Protein AF-A0A960SRP4-F1 (afdb_monomer)

Radius of gyration: 16.28 Å; Cα contacts (8 Å, |Δi|>4): 461; chains: 1; bounding box: 46×37×45 Å

Foldseek 3Di:
DPDDQDWDDDPQWTAGLVQQKIKGWKAQLDLKDFAFAQEFEPPAPSPRYGIYHPDQLVSVVVSNVVSVWDAQLLPDDDPPLPDFDDTFFKWKWKWWDDPPDIDIDTSQQFKAWPVPPGTHDRGTWGQNAAHADPVGQLCRVRGAAEGLADDNSYRIYHRDRPSPPRRTMMTDNVPDDDRPITMMMMMHGDPPPDPDD

Secondary structure (DSSP, 8-state):
-PPPP-EEEETTEEEETTTTEEEEEEEE--SSSB-SEEEEETTS-GGGEEEEE-S-HHHHHHHHHHTT----TTTT--S-TTSPPPSEEEEEEEEEEETTEEEEEEGGGGEEETTS--BPP---EEE--PPEETTEEHHHHH-EEEESS--SS-SEE--STTTT-TTSEEE-TTTPPPTTS-EEEEEEE---PPPP-

Structure (mmCIF, N/CA/C/O backbone):
data_AF-A0A960SRP4-F1
#
_entry.id   AF-A0A960SRP4-F1
#
loop_
_atom_site.group_PDB
_atom_site.id
_atom_site.type_symbol
_atom_site.label_atom_id
_atom_site.label_alt_id
_atom_site.label_comp_id
_atom_site.label_asym_id
_atom_site.label_entity_id
_atom_site.label_seq_id
_atom_site.pdbx_PDB_ins_code
_atom_site.Cartn_x
_atom_site.Cartn_y
_atom_site.Cartn_z
_atom_site.occupancy
_atom_site.B_iso_or_equiv
_atom_site.auth_seq_id
_atom_site.auth_comp_id
_atom_site.auth_asym_id
_atom_site.auth_atom_id
_atom_site.pdbx_PDB_model_num
ATOM 1 N N . ALA A 1 1 ? -29.540 -15.116 -19.377 1.00 37.09 1 ALA A N 1
ATOM 2 C CA . ALA A 1 1 ? -29.501 -15.098 -17.902 1.00 37.09 1 ALA A CA 1
ATOM 3 C C . ALA A 1 1 ? -28.609 -13.935 -17.492 1.00 37.09 1 ALA A C 1
ATOM 5 O O . ALA A 1 1 ? -27.629 -13.728 -18.202 1.00 37.09 1 ALA A O 1
ATOM 6 N N . PRO A 1 2 ? -28.943 -13.140 -16.463 1.00 40.88 2 PRO A N 1
ATOM 7 C CA . PRO A 1 2 ? -28.016 -12.119 -15.989 1.00 40.88 2 PRO A CA 1
ATOM 8 C C . PRO A 1 2 ? -26.741 -12.832 -15.525 1.00 40.88 2 PRO A C 1
ATOM 10 O O . PRO A 1 2 ? -26.828 -13.819 -14.795 1.00 40.88 2 PRO A O 1
ATOM 13 N N . GLY A 1 3 ? -25.600 -12.410 -16.071 1.00 46.97 3 GLY A N 1
ATOM 14 C CA . GLY A 1 3 ? -24.310 -13.073 -15.905 1.00 46.97 3 GLY A CA 1
ATOM 15 C C . GLY A 1 3 ? -23.897 -13.114 -14.440 1.00 46.97 3 GLY A C 1
ATOM 16 O O . GLY A 1 3 ? -23.989 -12.108 -13.741 1.00 46.97 3 GLY A O 1
ATOM 17 N N . GLN A 1 4 ? -23.465 -14.288 -13.981 1.00 48.72 4 GLN A N 1
ATOM 18 C CA . GLN A 1 4 ? -22.687 -14.415 -12.753 1.00 48.72 4 GLN A CA 1
ATOM 19 C C . GLN A 1 4 ? -21.552 -13.388 -12.800 1.00 48.72 4 GLN A C 1
ATOM 21 O O . GLN A 1 4 ? -20.837 -13.330 -13.798 1.00 48.72 4 GLN A O 1
ATOM 26 N N . ALA A 1 5 ? -21.412 -12.576 -11.749 1.00 56.38 5 ALA A N 1
ATOM 27 C CA . ALA A 1 5 ? -20.213 -11.773 -11.559 1.00 56.38 5 ALA A CA 1
ATOM 28 C C . ALA A 1 5 ? -19.012 -12.727 -11.611 1.00 56.38 5 ALA A C 1
ATOM 30 O O . ALA A 1 5 ? -18.937 -13.679 -10.832 1.00 56.38 5 ALA A O 1
ATOM 31 N N . GLU A 1 6 ? -18.145 -12.542 -12.601 1.00 68.12 6 GLU A N 1
ATOM 32 C CA . GLU A 1 6 ? -17.006 -13.420 -12.832 1.00 68.12 6 GLU A CA 1
ATOM 33 C C . GLU A 1 6 ? -15.921 -13.051 -11.818 1.00 68.12 6 GLU A C 1
ATOM 35 O O . GLU A 1 6 ? -15.117 -12.145 -12.026 1.00 68.12 6 GLU A O 1
ATOM 40 N N . THR A 1 7 ? -15.975 -13.694 -10.652 1.00 82.38 7 THR A N 1
ATOM 41 C CA . THR A 1 7 ? -14.952 -13.558 -9.618 1.00 82.38 7 THR A CA 1
ATOM 42 C C . THR A 1 7 ? -13.736 -14.392 -10.005 1.00 82.38 7 THR A C 1
ATOM 44 O O . THR A 1 7 ? -13.845 -15.607 -10.177 1.00 82.38 7 THR A O 1
ATOM 47 N N . VAL A 1 8 ? -12.573 -13.750 -10.111 1.00 93.19 8 VAL A N 1
ATOM 48 C CA . VAL A 1 8 ? -11.283 -14.417 -10.352 1.00 93.19 8 VAL A CA 1
ATOM 49 C C . VAL A 1 8 ? -10.486 -14.434 -9.051 1.00 93.19 8 VAL A C 1
ATOM 51 O O . VAL A 1 8 ? -10.475 -13.447 -8.321 1.00 93.19 8 VAL A O 1
ATOM 54 N N . VAL A 1 9 ? -9.817 -15.549 -8.749 1.00 96.12 9 VAL A N 1
ATOM 55 C CA . VAL A 1 9 ? -9.009 -15.712 -7.530 1.00 96.12 9 VAL A CA 1
ATOM 56 C C . VAL A 1 9 ? -7.542 -15.937 -7.896 1.00 96.12 9 VAL A C 1
ATOM 58 O O . VAL A 1 9 ? -7.239 -16.786 -8.735 1.00 96.12 9 VAL A O 1
ATOM 61 N N . LEU A 1 10 ? -6.639 -15.184 -7.263 1.00 95.81 10 LEU A N 1
ATOM 62 C CA . LEU A 1 10 ? -5.182 -15.257 -7.428 1.00 95.81 10 LEU A CA 1
ATOM 63 C C . LEU A 1 10 ? -4.530 -15.397 -6.043 1.00 95.81 10 LEU A C 1
ATOM 65 O O . LEU A 1 10 ? -4.296 -14.406 -5.352 1.00 95.81 10 LEU A O 1
ATOM 69 N N . GLY A 1 11 ? -4.286 -16.632 -5.598 1.00 95.88 11 GLY A N 1
ATOM 70 C CA . GLY A 1 11 ? -3.952 -16.879 -4.191 1.00 95.88 11 GLY A CA 1
ATOM 71 C C . GLY A 1 11 ? -5.089 -16.396 -3.283 1.00 95.88 11 GLY A C 1
ATOM 72 O O . GLY A 1 11 ? -6.234 -16.778 -3.502 1.00 95.88 11 GLY A O 1
ATOM 73 N N . ASP A 1 12 ? -4.786 -15.514 -2.328 1.00 97.31 12 ASP A N 1
ATOM 74 C CA . ASP A 1 12 ? -5.783 -14.895 -1.436 1.00 97.31 12 ASP A CA 1
ATOM 75 C C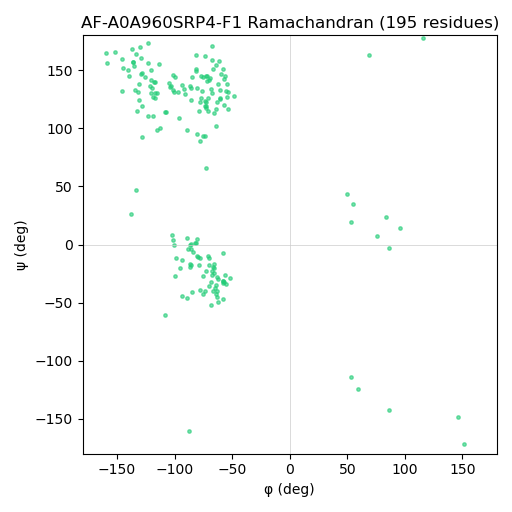 . ASP A 1 12 ? -6.379 -13.585 -1.992 1.00 97.31 12 ASP A C 1
ATOM 77 O O . ASP A 1 12 ? -7.141 -12.896 -1.311 1.00 97.31 12 ASP A O 1
ATOM 81 N N . VAL A 1 13 ? -6.034 -13.211 -3.231 1.00 98.44 13 VAL A N 1
ATOM 82 C CA . VAL A 1 13 ? -6.611 -12.046 -3.909 1.00 98.44 13 VAL A CA 1
ATOM 83 C C . VAL A 1 13 ? -7.908 -12.439 -4.605 1.00 98.44 13 VAL A C 1
ATOM 85 O O . VAL A 1 13 ? -7.918 -13.314 -5.471 1.00 98.44 13 VAL A O 1
ATOM 88 N N . VAL A 1 14 ? -8.993 -11.739 -4.277 1.00 98.19 14 VAL A N 1
ATOM 89 C CA . VAL A 1 14 ? -10.314 -11.912 -4.892 1.00 98.19 14 VAL A CA 1
ATOM 90 C C . VAL A 1 14 ? -10.618 -10.709 -5.779 1.00 98.19 14 VAL A C 1
ATOM 92 O O . VAL A 1 14 ? -10.763 -9.595 -5.277 1.00 98.19 14 VAL A O 1
ATOM 95 N N . VAL A 1 15 ? -10.714 -10.934 -7.088 1.00 97.94 15 VAL A N 1
ATOM 96 C CA . VAL A 1 15 ? -10.947 -9.912 -8.117 1.00 97.94 15 VAL A CA 1
ATOM 97 C C . VAL A 1 15 ? -12.428 -9.843 -8.482 1.00 97.94 15 VAL A C 1
ATOM 99 O O . VAL A 1 15 ? -13.049 -10.862 -8.789 1.00 97.94 15 VAL A O 1
ATOM 102 N N . ASP A 1 16 ? -12.969 -8.629 -8.501 1.00 96.00 16 ASP A N 1
ATOM 103 C CA . ASP A 1 16 ? -14.296 -8.285 -8.999 1.00 96.00 16 ASP A CA 1
ATOM 104 C C . ASP A 1 16 ? -14.155 -7.415 -10.257 1.00 96.00 16 ASP A C 1
ATOM 106 O O . ASP A 1 16 ? -13.894 -6.208 -10.202 1.00 96.00 16 ASP A O 1
ATOM 110 N N . ALA A 1 17 ? -14.321 -8.046 -11.420 1.00 91.50 17 ALA A N 1
ATOM 111 C CA . ALA A 1 17 ? -14.220 -7.361 -12.703 1.00 91.50 17 ALA A CA 1
ATOM 112 C C . ALA A 1 17 ? -15.354 -6.345 -12.931 1.00 91.50 17 ALA A C 1
ATOM 114 O O . ALA A 1 17 ? -15.157 -5.371 -13.659 1.00 91.50 17 ALA A O 1
ATOM 115 N N . ALA A 1 18 ? -16.523 -6.541 -12.310 1.00 91.31 18 ALA A N 1
ATOM 116 C CA . ALA A 1 18 ? -17.661 -5.639 -12.466 1.00 91.31 18 ALA A CA 1
ATOM 117 C C . ALA A 1 18 ? -17.437 -4.320 -11.712 1.00 91.31 18 ALA A C 1
ATOM 119 O O . ALA A 1 18 ? -17.739 -3.253 -12.246 1.00 91.31 18 ALA A O 1
ATOM 120 N N . ASP A 1 19 ? -16.857 -4.386 -10.512 1.00 91.38 19 ASP A N 1
ATOM 121 C CA . ASP A 1 19 ? -16.476 -3.208 -9.714 1.00 91.38 19 ASP A CA 1
ATOM 122 C C . ASP A 1 19 ? -15.080 -2.649 -10.073 1.00 91.38 19 ASP A C 1
ATOM 124 O O . ASP A 1 19 ? -14.653 -1.617 -9.551 1.00 91.38 19 ASP A O 1
ATOM 128 N N . ARG A 1 20 ? -14.355 -3.319 -10.980 1.00 94.94 20 ARG A N 1
ATOM 129 C CA . ARG A 1 20 ? -12.949 -3.035 -11.321 1.00 94.94 20 ARG A CA 1
ATOM 130 C C . ARG A 1 20 ? -12.061 -2.923 -10.082 1.00 94.94 20 ARG A C 1
ATOM 132 O O . ARG A 1 20 ? -11.224 -2.019 -9.970 1.00 94.94 20 ARG A O 1
ATOM 139 N N . SER A 1 21 ? -12.254 -3.846 -9.149 1.00 97.19 21 SER A N 1
ATOM 140 C CA . SER A 1 21 ? -11.531 -3.878 -7.886 1.00 97.19 21 SER A CA 1
ATOM 141 C C . SER A 1 21 ? -11.094 -5.287 -7.517 1.00 97.19 21 SER A C 1
ATOM 143 O O . SER A 1 21 ? -11.490 -6.280 -8.125 1.00 97.19 21 SER A O 1
ATOM 145 N N . PHE A 1 22 ? -10.231 -5.378 -6.520 1.00 98.31 22 PHE A N 1
ATOM 146 C CA . PHE A 1 22 ? -9.896 -6.630 -5.865 1.00 98.31 22 PHE A CA 1
ATOM 147 C C . PHE A 1 22 ? -9.622 -6.377 -4.391 1.00 98.31 22 PHE A C 1
ATOM 149 O O . PHE A 1 22 ? -9.326 -5.248 -3.987 1.00 98.31 22 PHE A O 1
ATOM 156 N N . ARG A 1 23 ? -9.720 -7.433 -3.585 1.00 98.44 23 ARG A N 1
ATOM 157 C CA . ARG A 1 23 ? -9.426 -7.376 -2.154 1.00 98.44 23 ARG A CA 1
ATOM 158 C C . ARG A 1 23 ? -8.578 -8.547 -1.691 1.00 98.44 23 ARG A C 1
ATOM 160 O O . ARG A 1 23 ? -8.633 -9.615 -2.298 1.00 98.44 23 ARG A O 1
ATOM 167 N N . PHE A 1 24 ? -7.824 -8.339 -0.619 1.00 98.75 24 PHE A N 1
ATOM 168 C CA . PHE A 1 24 ? -6.940 -9.351 -0.044 1.00 98.75 24 PHE A CA 1
ATOM 169 C C . PHE A 1 24 ? -6.615 -9.049 1.430 1.00 98.75 24 PHE A C 1
ATOM 171 O O . PHE A 1 24 ? -6.714 -7.886 1.840 1.00 98.75 24 PHE A O 1
ATOM 178 N N . PRO A 1 25 ? -6.252 -10.062 2.237 1.00 98.50 25 PRO A N 1
ATOM 179 C CA . PRO A 1 25 ? -6.022 -9.886 3.668 1.00 98.50 25 PRO A CA 1
ATOM 180 C C . PRO A 1 25 ? -4.752 -9.076 3.962 1.00 98.50 25 PRO A C 1
ATOM 182 O O . PRO A 1 25 ? -3.711 -9.244 3.317 1.00 98.50 25 PRO A O 1
ATOM 185 N N . ILE A 1 26 ? -4.827 -8.221 4.981 1.00 98.44 26 ILE A N 1
ATOM 186 C CA . ILE A 1 26 ? -3.696 -7.464 5.532 1.00 98.44 26 ILE A CA 1
ATOM 187 C C . ILE A 1 26 ? -3.694 -7.543 7.063 1.00 98.44 26 ILE A C 1
ATOM 189 O O . ILE A 1 26 ? -4.691 -7.879 7.699 1.00 98.44 26 ILE A O 1
ATOM 193 N N . THR A 1 27 ? -2.571 -7.202 7.681 1.00 97.44 27 THR A N 1
ATOM 194 C CA . THR A 1 27 ? -2.423 -7.091 9.137 1.00 97.44 27 THR A CA 1
ATOM 195 C C . THR A 1 27 ? -1.803 -5.746 9.489 1.00 97.44 27 THR A C 1
ATOM 197 O O . THR A 1 27 ? -0.971 -5.226 8.744 1.00 97.44 27 THR A O 1
ATOM 200 N N . ILE A 1 28 ? -2.187 -5.180 10.634 1.00 97.69 28 ILE A N 1
ATOM 201 C CA . ILE A 1 28 ? -1.533 -3.989 11.186 1.00 97.69 28 ILE A CA 1
ATOM 202 C C . ILE A 1 28 ? -0.082 -4.350 11.518 1.00 97.69 28 ILE A C 1
ATOM 204 O O . ILE A 1 28 ? 0.173 -5.285 12.276 1.00 97.69 28 ILE A O 1
ATOM 208 N N . ASN A 1 29 ? 0.871 -3.621 10.941 1.00 96.62 29 ASN A N 1
ATOM 209 C CA . ASN A 1 29 ? 2.292 -3.834 11.193 1.00 96.62 29 ASN A CA 1
ATOM 210 C C . ASN A 1 29 ? 2.803 -2.926 12.320 1.00 96.62 29 ASN A C 1
ATOM 212 O O . ASN A 1 29 ? 3.484 -3.395 13.230 1.00 96.62 29 ASN A O 1
ATOM 216 N N . GLN A 1 30 ? 2.416 -1.647 12.309 1.00 95.25 30 GLN A N 1
ATOM 217 C CA . GLN A 1 30 ? 2.764 -0.703 13.368 1.00 95.25 30 GLN A CA 1
ATOM 218 C C . GLN A 1 30 ? 1.581 0.211 13.713 1.00 95.25 30 GLN A C 1
ATOM 220 O O . GLN A 1 30 ? 0.797 0.596 12.847 1.00 95.25 30 GLN A O 1
ATOM 225 N N . ARG A 1 31 ? 1.450 0.580 14.994 1.00 95.19 31 ARG A N 1
ATOM 226 C CA . ARG A 1 31 ? 0.349 1.436 15.485 1.00 95.19 31 ARG A CA 1
ATOM 227 C C . ARG A 1 31 ? 0.729 2.907 15.648 1.00 95.19 31 ARG A C 1
ATOM 229 O O . ARG A 1 31 ? -0.133 3.748 15.882 1.00 95.19 31 ARG A O 1
ATOM 236 N N . SER A 1 32 ? 2.015 3.217 15.566 1.00 95.06 32 SER A N 1
ATOM 237 C CA . SER A 1 32 ? 2.574 4.561 15.677 1.00 95.06 32 SER A CA 1
ATOM 238 C C . SER A 1 32 ? 3.966 4.576 15.046 1.00 95.06 32 SER A C 1
ATOM 240 O O . SER A 1 32 ? 4.550 3.518 14.828 1.00 95.06 32 SER A O 1
ATOM 242 N N . GLY A 1 33 ? 4.498 5.768 14.768 1.00 93.94 33 GLY A N 1
ATOM 243 C CA . GLY A 1 33 ? 5.840 5.920 14.198 1.00 93.94 33 GLY A CA 1
ATOM 244 C C . GLY A 1 33 ? 5.843 6.528 12.794 1.00 93.94 33 GLY A C 1
ATOM 245 O O . GLY A 1 33 ? 4.769 6.876 12.292 1.00 93.94 33 GLY A O 1
ATOM 246 N N . PRO A 1 34 ? 7.042 6.745 12.225 1.00 94.56 34 PRO A N 1
ATOM 247 C CA . PRO A 1 34 ? 7.224 7.181 10.839 1.00 94.56 34 PRO A CA 1
ATOM 248 C C . PRO A 1 34 ? 6.721 6.127 9.843 1.00 94.56 34 PRO A C 1
ATOM 250 O O . PRO A 1 34 ? 6.617 4.946 10.175 1.00 94.56 34 PRO A O 1
ATOM 253 N N . VAL A 1 35 ? 6.350 6.566 8.640 1.00 94.31 35 VAL A N 1
ATOM 254 C CA . VAL A 1 35 ? 5.786 5.714 7.584 1.00 94.31 35 VAL A CA 1
ATOM 255 C C . VAL A 1 35 ? 6.473 6.001 6.255 1.00 94.31 35 VAL A C 1
ATOM 257 O O . VAL A 1 35 ? 6.273 7.061 5.665 1.00 94.31 35 VAL A O 1
ATOM 260 N N . GLU A 1 36 ? 7.183 5.011 5.731 1.00 94.56 36 GLU A N 1
ATOM 261 C CA . GLU A 1 36 ? 7.692 5.023 4.355 1.00 94.56 36 GLU A CA 1
ATOM 262 C C . GLU A 1 36 ? 6.806 4.211 3.410 1.00 94.56 36 GLU A C 1
ATOM 264 O O . GLU A 1 36 ? 6.721 4.516 2.220 1.00 94.56 36 GLU A O 1
ATOM 269 N N . TYR A 1 37 ? 6.095 3.211 3.941 1.00 96.94 37 TYR A N 1
ATOM 270 C CA . TYR A 1 37 ? 5.231 2.320 3.170 1.00 96.94 37 TYR A CA 1
ATOM 271 C C . TYR A 1 37 ? 3.848 2.197 3.807 1.00 96.94 37 TYR A C 1
ATOM 273 O O . TYR A 1 37 ? 3.688 2.036 5.014 1.00 96.94 37 TYR A O 1
ATOM 281 N N . ALA A 1 38 ? 2.807 2.217 2.988 1.00 97.75 38 ALA A N 1
ATOM 282 C CA . ALA A 1 38 ? 1.472 1.882 3.459 1.00 97.75 38 ALA A CA 1
ATOM 283 C C . ALA A 1 38 ? 1.309 0.364 3.585 1.00 97.75 38 ALA A C 1
ATOM 285 O O . ALA A 1 38 ? 0.697 -0.110 4.540 1.00 97.75 38 ALA A O 1
ATOM 286 N N . LEU A 1 39 ? 1.870 -0.390 2.637 1.00 98.56 39 LEU A N 1
ATOM 287 C CA . LEU A 1 39 ? 1.779 -1.844 2.599 1.00 98.56 39 LEU A CA 1
ATOM 288 C C . LEU A 1 39 ? 3.059 -2.462 2.040 1.00 98.56 39 LEU A C 1
ATOM 290 O O . LEU A 1 39 ? 3.515 -2.099 0.951 1.00 98.56 39 LEU A O 1
ATOM 294 N N . VAL A 1 40 ? 3.559 -3.465 2.753 1.00 98.19 40 VAL A N 1
ATOM 295 C CA . VAL A 1 40 ? 4.634 -4.359 2.310 1.00 98.19 40 VAL A CA 1
ATOM 296 C C . VAL A 1 40 ? 4.238 -5.819 2.513 1.00 98.19 40 VAL A C 1
ATOM 298 O O . VAL A 1 40 ? 3.247 -6.126 3.177 1.00 98.19 40 VAL A O 1
ATOM 301 N N . THR A 1 41 ? 5.018 -6.741 1.965 1.00 97.69 41 THR A N 1
ATOM 302 C CA . THR A 1 41 ? 4.918 -8.157 2.336 1.00 97.69 41 THR A CA 1
ATOM 303 C C . THR A 1 41 ? 5.516 -8.421 3.718 1.00 97.69 41 THR A C 1
ATOM 305 O O . THR A 1 41 ? 6.378 -7.671 4.175 1.00 97.69 41 THR A O 1
ATOM 308 N N . ASP A 1 42 ? 5.180 -9.558 4.321 1.00 93.56 42 ASP A N 1
ATOM 309 C CA . ASP A 1 42 ? 5.754 -10.024 5.593 1.00 93.56 42 ASP A CA 1
ATOM 310 C C . ASP A 1 42 ? 7.290 -10.143 5.595 1.00 93.56 42 ASP A C 1
ATOM 312 O O . ASP A 1 42 ? 7.915 -10.027 6.648 1.00 93.56 42 ASP A O 1
ATOM 316 N N . THR A 1 43 ? 7.910 -10.346 4.430 1.00 87.75 43 THR A N 1
ATOM 317 C CA . THR A 1 43 ? 9.371 -10.436 4.257 1.00 87.75 43 THR A CA 1
ATOM 318 C C . THR A 1 43 ? 10.011 -9.154 3.716 1.00 87.75 43 THR A C 1
ATOM 320 O O . THR A 1 43 ? 11.205 -9.152 3.428 1.00 87.75 43 THR A O 1
ATOM 323 N N . GLY A 1 44 ? 9.229 -8.087 3.530 1.00 83.75 44 GLY A N 1
ATOM 324 C CA . GLY A 1 44 ? 9.689 -6.832 2.933 1.00 83.75 44 GLY A CA 1
ATOM 325 C C . GLY A 1 44 ? 10.291 -5.860 3.951 1.00 83.75 44 GLY A C 1
ATOM 326 O O . GLY A 1 44 ? 10.654 -6.229 5.070 1.00 83.75 44 GLY A O 1
ATOM 327 N N . LYS A 1 45 ? 10.352 -4.578 3.575 1.00 80.06 45 LYS A N 1
ATOM 328 C CA . LYS A 1 45 ? 10.823 -3.459 4.417 1.00 80.06 45 LYS A CA 1
ATOM 329 C C . LYS A 1 45 ? 9.797 -3.110 5.515 1.00 80.06 45 LYS A C 1
ATOM 331 O O . LYS A 1 45 ? 9.186 -2.046 5.507 1.00 80.06 45 LYS A O 1
ATOM 336 N N . THR A 1 46 ? 9.571 -4.019 6.463 1.00 76.31 46 THR A N 1
ATOM 337 C CA . THR A 1 46 ? 8.503 -3.905 7.478 1.00 76.31 46 THR A CA 1
ATOM 338 C C . THR A 1 46 ? 8.739 -2.823 8.533 1.00 76.31 46 THR A C 1
ATOM 340 O O . THR A 1 46 ? 7.780 -2.419 9.184 1.00 76.31 46 THR A O 1
ATOM 343 N N . HIS A 1 47 ? 9.966 -2.320 8.697 1.00 74.56 47 HIS A N 1
ATOM 344 C CA . HIS A 1 47 ? 10.329 -1.409 9.791 1.00 74.56 47 HIS A CA 1
ATOM 345 C C . HIS A 1 47 ? 9.512 -0.107 9.845 1.00 74.56 47 HIS A C 1
ATOM 347 O O . HIS A 1 47 ? 9.263 0.374 10.946 1.00 74.56 47 HIS A O 1
ATOM 353 N N . GLU A 1 48 ? 9.063 0.425 8.702 1.00 86.62 48 GLU A N 1
ATOM 354 C CA . GLU A 1 48 ? 8.331 1.702 8.621 1.00 86.62 48 GLU A CA 1
ATOM 355 C C . GLU A 1 48 ? 7.088 1.576 7.728 1.00 86.62 48 GLU A C 1
ATOM 357 O O . GLU A 1 48 ? 6.822 2.397 6.845 1.00 86.62 48 GLU A O 1
ATOM 362 N N . SER A 1 49 ? 6.321 0.502 7.951 1.00 94.62 49 SER A N 1
ATOM 363 C CA . SER A 1 49 ? 5.094 0.215 7.205 1.00 94.62 49 SER A CA 1
ATOM 364 C C . SER A 1 49 ? 3.841 0.213 8.081 1.00 94.62 49 SER A C 1
ATOM 366 O O . SER A 1 49 ? 3.868 -0.300 9.202 1.00 94.62 49 SER A O 1
ATOM 368 N N . VAL A 1 50 ? 2.727 0.762 7.577 1.00 97.25 50 VAL A N 1
ATOM 369 C CA . VAL A 1 50 ? 1.433 0.743 8.296 1.00 97.25 50 VAL A CA 1
ATOM 370 C C . VAL A 1 50 ? 0.886 -0.681 8.375 1.00 97.25 50 VAL A C 1
ATOM 372 O O . VAL A 1 50 ? 0.564 -1.176 9.458 1.00 97.25 50 VAL A O 1
ATOM 375 N N . PHE A 1 51 ? 0.814 -1.348 7.225 1.00 98.31 51 PHE A N 1
ATOM 376 C CA . PHE A 1 51 ? 0.271 -2.689 7.073 1.00 98.31 51 PHE A CA 1
ATOM 377 C C . PHE A 1 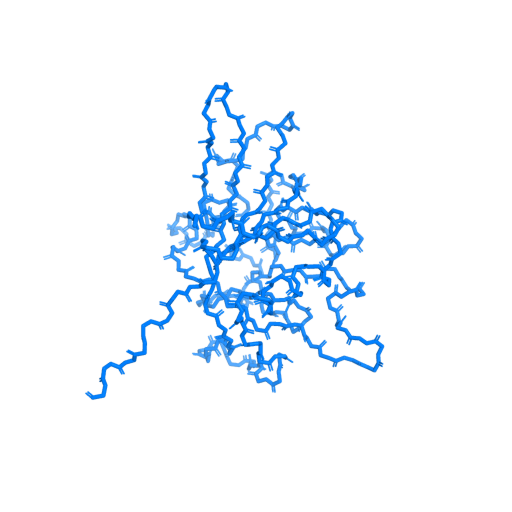51 ? 1.295 -3.641 6.459 1.00 98.31 51 PHE A C 1
ATOM 379 O O . PHE A 1 51 ? 2.186 -3.235 5.709 1.00 98.31 51 PHE A O 1
ATOM 386 N N . ARG A 1 52 ? 1.105 -4.931 6.727 1.00 97.94 52 ARG A N 1
ATOM 387 C CA . ARG A 1 52 ? 1.807 -6.028 6.056 1.00 97.94 52 ARG A CA 1
ATOM 388 C C . ARG A 1 52 ? 0.833 -7.077 5.530 1.00 97.94 52 ARG A C 1
ATOM 390 O O . ARG A 1 52 ? -0.313 -7.139 5.981 1.00 97.94 52 ARG A O 1
ATOM 397 N N . THR A 1 53 ? 1.276 -7.897 4.586 1.00 98.38 53 THR A N 1
ATOM 398 C CA . THR A 1 53 ? 0.494 -9.011 4.036 1.00 98.38 53 THR A CA 1
ATOM 399 C C . THR A 1 53 ? 1.374 -10.211 3.687 1.00 98.38 53 THR A C 1
ATOM 401 O O . THR A 1 53 ? 2.542 -10.058 3.332 1.00 98.38 53 THR A O 1
ATOM 404 N N . ALA A 1 54 ? 0.796 -11.410 3.735 1.00 97.38 54 ALA A N 1
ATOM 405 C CA . ALA A 1 54 ? 1.415 -12.627 3.210 1.00 97.38 54 ALA A CA 1
ATOM 406 C C . ALA A 1 5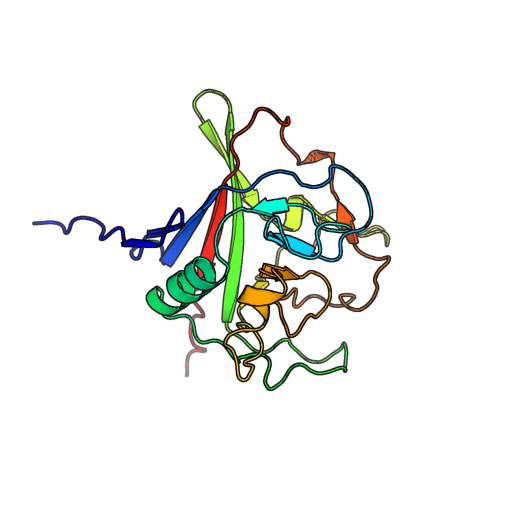4 ? 1.192 -12.802 1.692 1.00 97.38 54 ALA A C 1
ATOM 408 O O . ALA A 1 54 ? 1.732 -13.727 1.088 1.00 97.38 54 ALA A O 1
ATOM 409 N N . VAL A 1 55 ? 0.382 -11.937 1.074 1.00 97.94 55 VAL A N 1
ATOM 410 C CA . VAL A 1 55 ? 0.043 -12.010 -0.350 1.00 97.94 55 VAL A CA 1
ATOM 411 C C . VAL A 1 55 ? 1.264 -11.712 -1.212 1.00 97.94 55 VAL A C 1
ATOM 413 O O . VAL A 1 55 ? 1.927 -10.691 -1.037 1.00 97.94 55 VAL A O 1
ATOM 416 N N . ASP A 1 56 ? 1.514 -12.587 -2.188 1.00 97.00 56 ASP A N 1
ATOM 417 C CA . ASP A 1 56 ? 2.550 -12.384 -3.201 1.00 97.00 56 ASP A CA 1
ATOM 418 C C . ASP A 1 56 ? 2.260 -11.099 -4.013 1.00 97.00 56 ASP A C 1
ATOM 420 O O . ASP A 1 56 ? 1.173 -10.981 -4.601 1.00 97.00 56 ASP A O 1
ATOM 424 N N . PRO A 1 57 ? 3.206 -10.141 -4.101 1.00 97.12 57 PRO A N 1
ATOM 425 C CA . PRO A 1 57 ? 3.069 -8.935 -4.918 1.00 97.12 57 PRO A CA 1
ATOM 426 C C . PRO A 1 57 ? 2.683 -9.223 -6.374 1.00 97.12 57 PRO A C 1
ATOM 428 O O . PRO A 1 57 ? 1.990 -8.418 -7.000 1.00 97.12 57 PRO A O 1
ATOM 431 N N . MET A 1 58 ? 3.057 -10.382 -6.919 1.00 96.62 58 MET A N 1
ATOM 432 C CA . MET A 1 58 ? 2.651 -10.797 -8.260 1.00 96.62 58 MET A CA 1
ATOM 433 C C . MET A 1 58 ? 1.141 -10.992 -8.389 1.00 96.62 58 MET A C 1
ATOM 435 O O . MET A 1 58 ? 0.584 -10.646 -9.429 1.00 96.62 58 MET A O 1
ATOM 439 N N . HIS A 1 59 ? 0.450 -11.475 -7.354 1.00 98.19 59 HIS A N 1
ATOM 440 C CA . HIS A 1 59 ? -1.011 -11.587 -7.384 1.00 98.19 59 HIS A CA 1
ATOM 441 C C . HIS A 1 59 ? -1.677 -10.207 -7.420 1.00 98.19 59 HIS A C 1
ATOM 443 O O . HIS A 1 59 ? -2.616 -10.003 -8.188 1.00 98.19 59 HIS A O 1
ATOM 449 N N . VAL A 1 60 ? -1.146 -9.236 -6.666 1.00 98.31 60 VAL A N 1
ATOM 450 C CA . VAL A 1 60 ? -1.601 -7.833 -6.704 1.00 98.31 60 VAL A CA 1
ATOM 451 C C . VAL A 1 60 ? -1.361 -7.227 -8.088 1.00 98.31 60 VAL A C 1
ATOM 453 O O . VAL A 1 60 ? -2.247 -6.587 -8.658 1.00 98.31 60 VAL A O 1
ATOM 456 N N . HIS A 1 61 ? -0.178 -7.457 -8.662 1.00 97.81 61 HIS A N 1
ATOM 457 C CA . HIS A 1 61 ? 0.170 -6.955 -9.988 1.00 97.81 61 HIS A CA 1
ATOM 458 C C . HIS A 1 61 ? -0.738 -7.534 -11.079 1.00 97.81 61 HIS A C 1
ATOM 460 O O . HIS A 1 61 ? -1.294 -6.781 -11.877 1.00 97.81 61 HIS A O 1
ATOM 466 N N . VAL A 1 62 ? -0.921 -8.857 -11.098 1.00 97.62 62 VAL A N 1
ATOM 467 C CA . VAL A 1 62 ? -1.766 -9.545 -12.085 1.00 97.62 62 VAL A CA 1
ATOM 468 C C . VAL A 1 62 ? -3.232 -9.144 -11.931 1.00 97.62 62 VAL A C 1
ATOM 470 O O . VAL A 1 62 ? -3.897 -8.948 -12.945 1.00 97.62 62 VAL A O 1
ATOM 473 N N . ALA A 1 63 ? -3.730 -8.945 -10.707 1.00 97.88 63 ALA A N 1
ATOM 474 C CA . ALA A 1 63 ? -5.086 -8.446 -10.484 1.00 97.88 63 ALA A CA 1
ATOM 475 C C . ALA A 1 63 ? -5.313 -7.087 -11.167 1.00 97.88 63 ALA A C 1
ATOM 477 O O . ALA A 1 63 ? -6.292 -6.925 -11.892 1.00 97.88 63 ALA A O 1
ATOM 478 N N . LEU A 1 64 ? -4.387 -6.133 -11.016 1.00 97.31 64 LEU A N 1
ATOM 479 C CA . LEU A 1 64 ? -4.482 -4.830 -11.689 1.00 97.31 64 LEU A CA 1
ATOM 480 C C . LEU A 1 64 ? -4.438 -4.954 -13.217 1.00 97.31 64 LEU A C 1
ATOM 482 O O . LEU A 1 64 ? -5.217 -4.285 -13.895 1.00 97.31 64 LEU A O 1
ATOM 486 N N . LEU A 1 65 ? -3.597 -5.839 -13.760 1.00 96.75 65 LEU A N 1
ATOM 487 C CA . LEU A 1 65 ? -3.543 -6.098 -15.203 1.00 96.75 65 LEU A CA 1
ATOM 488 C C . LEU A 1 65 ? -4.852 -6.700 -15.736 1.00 96.75 65 LEU A C 1
ATOM 490 O O . LEU A 1 65 ? -5.345 -6.267 -16.776 1.00 96.75 65 LEU A O 1
ATOM 494 N N . LEU A 1 66 ? -5.453 -7.660 -15.022 1.00 95.88 66 LEU A N 1
ATOM 495 C CA . LEU A 1 66 ? -6.743 -8.258 -15.398 1.00 95.88 66 LEU A CA 1
ATOM 496 C C . LEU A 1 66 ? -7.882 -7.230 -15.417 1.00 95.88 66 LEU A C 1
ATOM 498 O O . LEU A 1 66 ? -8.816 -7.359 -16.205 1.00 95.88 66 LEU A O 1
ATOM 502 N N . LEU A 1 67 ? -7.789 -6.193 -14.584 1.00 95.31 67 LEU A N 1
ATOM 503 C CA . LEU A 1 67 ? -8.737 -5.076 -14.540 1.00 95.31 67 LEU A CA 1
ATOM 504 C C . LEU A 1 67 ? -8.474 -3.997 -15.611 1.00 95.31 67 LEU A C 1
ATOM 506 O O . LEU A 1 67 ? -9.197 -2.992 -15.668 1.00 95.31 67 LEU A O 1
ATOM 510 N N . GLY A 1 68 ? -7.463 -4.206 -16.463 1.00 94.69 68 GLY A N 1
ATOM 511 C CA . GLY A 1 68 ? -7.066 -3.303 -17.542 1.00 94.69 68 GLY A CA 1
ATOM 512 C C . GLY A 1 68 ? -6.140 -2.168 -17.104 1.00 94.69 68 GLY A C 1
ATOM 513 O O . GLY A 1 68 ? -6.145 -1.119 -17.737 1.00 94.69 68 GLY A O 1
ATOM 514 N N . GLY A 1 69 ? -5.407 -2.329 -16.000 1.00 95.38 69 GLY A N 1
ATOM 515 C CA . GLY A 1 69 ? -4.398 -1.362 -15.569 1.00 95.38 69 GLY A CA 1
ATOM 516 C C . GLY A 1 69 ? -3.162 -1.394 -16.467 1.00 95.38 69 GLY A C 1
ATOM 517 O O . GLY A 1 69 ? -2.692 -2.467 -16.844 1.00 95.38 69 GLY A O 1
ATOM 518 N N . GLU A 1 70 ? -2.603 -0.222 -16.759 1.00 93.44 70 GLU A N 1
ATOM 519 C CA . GLU A 1 70 ? -1.427 -0.059 -17.617 1.00 93.44 70 GLU A CA 1
ATOM 520 C C . GLU A 1 70 ? -0.241 0.500 -16.806 1.00 93.44 70 GLU A C 1
ATOM 522 O O . GLU A 1 70 ? -0.162 1.703 -16.551 1.00 93.44 70 GLU A O 1
ATOM 527 N N . PRO A 1 71 ? 0.693 -0.352 -16.344 1.00 93.06 71 PRO A N 1
ATOM 528 C CA . PRO A 1 71 ? 1.843 0.104 -15.568 1.00 93.06 71 PRO A CA 1
ATOM 529 C C . PRO A 1 71 ? 2.903 0.788 -16.447 1.00 93.06 71 PRO A C 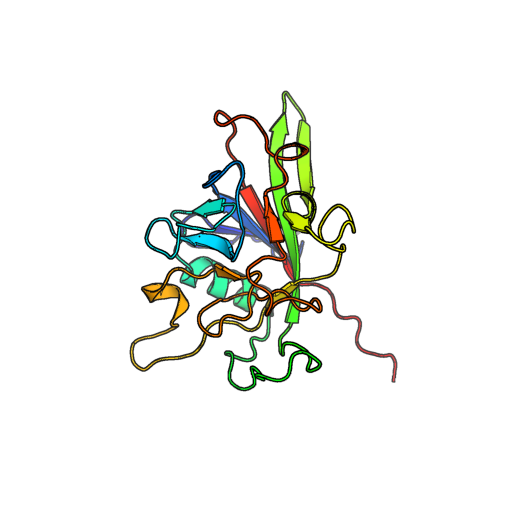1
ATOM 531 O O . PRO A 1 71 ? 3.221 0.337 -17.549 1.00 93.06 71 PRO A O 1
ATOM 534 N N . SER A 1 72 ? 3.553 1.817 -15.903 1.00 90.56 72 SER A N 1
ATOM 535 C CA . SER A 1 72 ? 4.726 2.474 -16.504 1.00 90.56 72 SER A CA 1
ATOM 536 C C . SER A 1 72 ? 6.041 1.696 -16.284 1.00 90.56 72 SER A C 1
ATOM 538 O O . SER A 1 72 ? 7.073 2.005 -16.892 1.00 90.56 72 SER A O 1
ATOM 540 N N . TYR A 1 73 ? 6.018 0.680 -15.411 1.00 89.12 73 TYR A N 1
ATOM 541 C CA . TYR A 1 73 ? 7.148 -0.150 -14.969 1.00 89.12 73 TYR A CA 1
ATOM 542 C C . TYR A 1 73 ? 8.327 0.649 -14.407 1.00 89.12 73 TYR A C 1
ATOM 544 O O . TYR A 1 73 ? 9.485 0.287 -14.628 1.00 89.12 73 TYR A O 1
ATOM 552 N N . ALA A 1 74 ? 8.029 1.763 -13.731 1.00 78.88 74 ALA A N 1
ATOM 553 C CA . ALA A 1 74 ? 9.015 2.658 -13.122 1.00 78.88 74 ALA A CA 1
ATOM 554 C C . ALA A 1 74 ? 10.116 3.150 -14.092 1.00 78.88 74 ALA A C 1
ATOM 556 O O . ALA A 1 74 ? 11.159 3.638 -13.667 1.00 78.88 74 ALA A O 1
ATOM 557 N N . THR A 1 75 ? 9.884 3.069 -15.408 1.00 71.25 75 THR A N 1
ATOM 558 C CA . THR A 1 75 ? 10.871 3.444 -16.438 1.00 71.25 75 THR A CA 1
ATOM 559 C C . THR A 1 75 ? 11.115 4.955 -16.523 1.00 71.25 75 THR A C 1
ATOM 561 O O . THR A 1 75 ? 12.040 5.395 -17.201 1.00 71.25 75 THR A O 1
ATOM 564 N N . GLN A 1 76 ? 10.289 5.743 -15.829 1.00 68.38 76 GLN A N 1
ATOM 565 C CA . GLN A 1 76 ? 10.244 7.205 -15.871 1.00 68.38 76 GLN A CA 1
ATOM 566 C C . GLN A 1 76 ? 10.080 7.824 -14.470 1.00 68.38 76 GLN A C 1
ATOM 568 O O . GLN A 1 76 ? 9.514 8.907 -14.339 1.00 68.38 76 GLN A O 1
ATOM 573 N N . LEU A 1 77 ? 10.522 7.147 -13.401 1.00 77.00 77 LEU A N 1
ATOM 574 C CA . LEU A 1 77 ? 10.509 7.779 -12.079 1.00 77.00 77 LEU A CA 1
ATOM 575 C C . LEU A 1 77 ? 11.580 8.866 -12.016 1.00 77.00 77 LEU A C 1
ATOM 577 O O . LEU A 1 77 ? 12.776 8.594 -12.109 1.00 77.00 77 LEU A O 1
ATOM 581 N N . SER A 1 78 ? 11.123 10.103 -11.871 1.00 76.44 78 SER A N 1
ATOM 582 C CA . SER A 1 78 ? 11.984 11.268 -11.763 1.00 76.44 78 SER A CA 1
ATOM 583 C C . SER A 1 78 ? 12.455 11.490 -10.336 1.00 76.44 78 SER A C 1
ATOM 585 O O . SER A 1 78 ? 11.700 11.302 -9.381 1.00 76.44 78 SER A O 1
ATOM 587 N N . ALA A 1 79 ? 13.699 11.947 -10.202 1.00 74.06 79 ALA A N 1
ATOM 588 C CA . ALA A 1 79 ? 14.212 12.476 -8.944 1.00 74.06 79 ALA A CA 1
ATOM 589 C C . ALA A 1 79 ? 13.716 13.910 -8.673 1.00 74.06 79 ALA A C 1
ATOM 591 O O . ALA A 1 79 ? 13.906 14.409 -7.565 1.00 74.06 79 ALA A O 1
ATOM 592 N N . ASP A 1 80 ? 13.104 14.580 -9.660 1.00 79.81 80 ASP A N 1
ATOM 593 C CA . ASP A 1 80 ? 12.490 15.889 -9.454 1.00 79.81 80 ASP A CA 1
ATOM 594 C C . ASP A 1 80 ? 11.181 15.730 -8.657 1.00 79.81 80 ASP A C 1
ATOM 596 O O . ASP A 1 80 ? 10.240 15.074 -9.124 1.00 79.81 80 ASP A O 1
ATOM 600 N N . PRO A 1 81 ? 11.074 16.337 -7.461 1.00 72.31 81 PRO A N 1
ATOM 601 C CA . PRO A 1 81 ? 9.882 16.221 -6.639 1.00 72.31 81 PRO A CA 1
ATOM 602 C C . PRO A 1 81 ? 8.627 16.865 -7.233 1.00 72.31 81 PRO A C 1
ATOM 604 O O . PRO A 1 81 ? 7.516 16.556 -6.784 1.00 72.31 81 PRO A O 1
ATOM 607 N N . LEU A 1 82 ? 8.789 17.745 -8.221 1.00 76.69 82 LEU A N 1
ATOM 608 C CA . LEU A 1 82 ? 7.700 18.429 -8.911 1.00 76.69 82 LEU A CA 1
ATOM 609 C C . LEU A 1 82 ? 7.133 17.620 -10.081 1.00 76.69 82 LEU A C 1
ATOM 611 O O . LEU A 1 82 ? 6.023 17.910 -10.527 1.00 76.69 82 LEU A O 1
ATOM 615 N N . GLU A 1 83 ? 7.853 16.609 -10.569 1.00 82.62 83 GLU A N 1
ATOM 616 C CA . GLU A 1 83 ? 7.357 15.764 -11.650 1.00 82.62 83 GLU A CA 1
ATOM 617 C C . GLU A 1 83 ? 6.325 14.749 -11.143 1.00 82.62 83 GLU A C 1
ATOM 619 O O . GLU A 1 83 ? 6.378 14.257 -10.009 1.00 82.62 83 GLU A O 1
ATOM 624 N N . ALA A 1 84 ? 5.340 14.463 -11.996 1.00 86.81 84 ALA A N 1
ATOM 625 C CA . ALA A 1 84 ? 4.272 13.525 -11.694 1.00 86.81 84 ALA A CA 1
ATOM 626 C C . ALA A 1 84 ? 4.791 12.083 -11.720 1.00 86.81 84 ALA A C 1
ATOM 628 O O . ALA A 1 84 ? 5.621 11.722 -12.553 1.00 86.81 84 ALA A O 1
ATOM 629 N N . VAL A 1 85 ? 4.253 11.240 -10.838 1.00 90.19 85 VAL A N 1
ATOM 630 C CA . VAL A 1 85 ? 4.523 9.801 -10.885 1.00 90.19 85 VAL A CA 1
ATOM 631 C C . VAL A 1 85 ? 3.772 9.209 -12.091 1.00 90.19 85 VAL A C 1
ATOM 633 O O . VAL A 1 85 ? 2.553 9.364 -12.167 1.00 90.19 85 VAL A O 1
ATOM 636 N N . PRO A 1 86 ? 4.456 8.547 -13.040 1.00 90.81 86 PRO A N 1
ATOM 637 C CA . PRO A 1 86 ? 3.825 7.963 -14.218 1.00 90.81 86 PRO A CA 1
ATOM 638 C C . PRO A 1 86 ? 3.097 6.659 -13.874 1.00 90.81 86 PRO A C 1
ATOM 640 O O . PRO A 1 86 ? 3.684 5.754 -13.278 1.00 90.81 86 PRO A O 1
ATOM 643 N N . GLY A 1 87 ? 1.853 6.516 -14.320 1.00 92.56 87 GLY A N 1
ATOM 644 C CA . GLY A 1 87 ? 1.057 5.301 -14.146 1.00 92.56 87 GLY A CA 1
ATOM 645 C C . GLY A 1 87 ? -0.437 5.595 -14.095 1.00 92.56 87 GLY A C 1
ATOM 646 O O . GLY A 1 87 ? -0.866 6.726 -14.328 1.00 92.56 87 GLY A O 1
ATOM 647 N N . GLU A 1 88 ? -1.220 4.576 -13.762 1.00 93.69 88 GLU A N 1
ATOM 648 C CA . GLU A 1 88 ? -2.678 4.675 -13.697 1.00 93.69 88 GLU A CA 1
ATOM 649 C C . GLU A 1 88 ? -3.161 5.005 -12.276 1.00 93.69 88 GLU A C 1
ATOM 651 O O . GLU A 1 88 ? -2.674 4.417 -11.305 1.00 93.69 88 GLU A O 1
ATOM 656 N N . PRO A 1 89 ? -4.138 5.911 -12.108 1.00 96.12 89 PRO A N 1
ATOM 657 C CA . PRO A 1 89 ? -4.695 6.215 -10.800 1.00 96.12 89 PRO A CA 1
ATOM 658 C C . PRO A 1 89 ? -5.496 5.039 -10.220 1.00 96.12 89 PRO A C 1
ATOM 660 O O . PRO A 1 89 ? -6.386 4.474 -10.860 1.00 96.12 89 PRO A O 1
ATOM 663 N N . VAL A 1 90 ? -5.268 4.725 -8.948 1.00 97.94 90 VAL A N 1
ATOM 664 C CA . VAL A 1 90 ? -6.004 3.715 -8.177 1.00 97.94 90 VAL A CA 1
ATOM 665 C C . VAL A 1 90 ? -6.506 4.297 -6.859 1.00 97.94 90 VAL A C 1
ATOM 667 O O . VAL A 1 90 ? -5.873 5.159 -6.251 1.00 97.94 90 VAL A O 1
ATOM 670 N N . ILE A 1 91 ? -7.657 3.817 -6.407 1.00 98.25 91 ILE A N 1
ATOM 671 C CA . ILE A 1 91 ? -8.213 4.131 -5.089 1.00 98.25 91 ILE A CA 1
ATOM 672 C C . ILE A 1 91 ? -7.926 2.940 -4.182 1.00 98.25 91 ILE A C 1
ATOM 674 O O . ILE A 1 91 ? -8.178 1.798 -4.573 1.00 98.25 91 ILE A O 1
ATOM 678 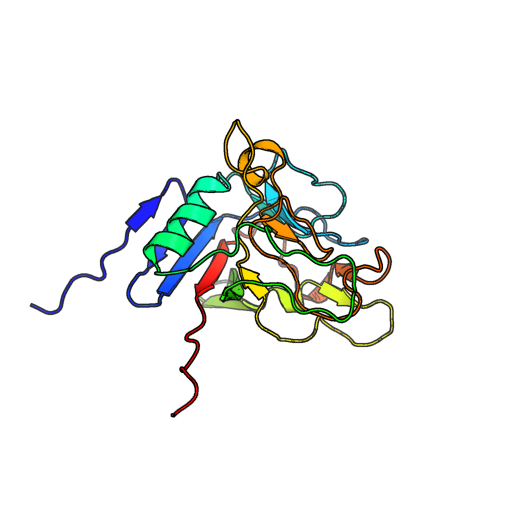N N . ILE A 1 92 ? -7.422 3.206 -2.978 1.00 98.69 92 ILE A N 1
ATOM 679 C CA . ILE A 1 92 ? -7.106 2.172 -1.993 1.00 98.69 92 ILE A CA 1
ATOM 680 C C . ILE A 1 92 ? -7.933 2.410 -0.736 1.00 98.69 92 ILE A C 1
ATOM 682 O O . ILE A 1 92 ? -8.060 3.533 -0.249 1.00 98.69 92 ILE A O 1
ATOM 686 N N . SER A 1 93 ? -8.512 1.343 -0.205 1.00 98.69 93 SER A N 1
ATOM 687 C CA . SER A 1 93 ? -9.271 1.368 1.041 1.00 98.69 93 SER A CA 1
ATOM 688 C C . SER A 1 93 ? -8.910 0.174 1.911 1.00 98.69 93 SER A C 1
ATOM 690 O O . SER A 1 93 ? -8.452 -0.854 1.416 1.00 98.69 93 SER A O 1
ATOM 692 N N . VAL A 1 94 ? -9.133 0.310 3.210 1.00 98.69 94 VAL A N 1
ATOM 693 C CA . VAL A 1 94 ? -9.002 -0.760 4.193 1.00 98.69 94 VAL A CA 1
ATOM 694 C C . VAL A 1 94 ? -10.378 -1.028 4.777 1.00 98.69 94 VAL A C 1
ATOM 696 O O . VAL A 1 94 ? -11.080 -0.093 5.170 1.00 98.69 94 VAL A O 1
ATOM 699 N N . ALA A 1 95 ? -10.763 -2.298 4.810 1.00 98.38 95 ALA A N 1
ATOM 700 C CA . ALA A 1 95 ? -12.062 -2.746 5.275 1.00 98.38 95 ALA A CA 1
ATOM 701 C C . ALA A 1 95 ? -11.936 -3.804 6.374 1.00 98.38 95 ALA A C 1
ATOM 703 O O . ALA A 1 95 ? -11.031 -4.638 6.344 1.00 98.38 95 ALA A O 1
ATOM 704 N N . TRP A 1 96 ? -12.851 -3.774 7.339 1.00 97.88 96 TRP A N 1
ATOM 705 C CA . TRP A 1 96 ? -13.004 -4.801 8.372 1.00 97.88 96 TRP A CA 1
ATOM 706 C C . TRP A 1 96 ? -14.458 -4.867 8.840 1.00 97.88 96 TRP A C 1
ATOM 708 O O . TRP A 1 96 ? -15.258 -3.970 8.581 1.00 97.88 96 TRP A O 1
ATOM 718 N N . GLN A 1 97 ? -14.808 -5.934 9.553 1.00 95.75 97 GLN A N 1
ATOM 719 C CA . GLN A 1 97 ? -16.139 -6.090 10.138 1.00 95.75 97 GLN A CA 1
ATOM 720 C C . GLN A 1 97 ? -16.195 -5.521 11.561 1.00 95.75 97 GLN A C 1
ATOM 722 O O . GLN A 1 97 ? -15.394 -5.881 12.433 1.00 95.75 97 GLN A O 1
ATOM 727 N N . GLU A 1 98 ? -17.196 -4.682 11.823 1.00 92.31 98 GLU A N 1
ATOM 728 C CA . GLU A 1 98 ? -17.604 -4.272 13.165 1.00 92.31 98 GLU A CA 1
ATOM 729 C C . GLU A 1 98 ? -19.041 -4.709 13.424 1.00 92.31 98 GLU A C 1
ATOM 731 O O . GLU A 1 98 ? -19.984 -4.160 12.857 1.00 92.31 98 GLU A O 1
ATOM 736 N N . ALA A 1 99 ? -19.218 -5.682 14.320 1.00 87.75 99 ALA A N 1
ATOM 737 C CA . ALA A 1 99 ? -20.511 -6.325 14.541 1.00 87.75 99 ALA A CA 1
ATOM 738 C C . ALA A 1 99 ? -21.102 -6.847 13.214 1.00 87.75 99 ALA A C 1
ATOM 740 O O . ALA A 1 99 ? -20.522 -7.749 12.621 1.00 87.75 99 ALA A O 1
ATOM 741 N N . GLU A 1 100 ? -22.226 -6.292 12.754 1.00 90.31 100 GLU A N 1
ATOM 742 C CA . GLU A 1 100 ? -22.911 -6.707 11.519 1.00 90.31 100 GLU A CA 1
ATOM 743 C C . GLU A 1 100 ? -22.663 -5.761 10.330 1.00 90.31 100 GLU A C 1
ATOM 745 O O . GLU A 1 100 ? -23.323 -5.884 9.298 1.00 90.31 100 GLU A O 1
ATOM 750 N N . ARG A 1 101 ? -21.747 -4.789 10.461 1.00 95.00 101 ARG A N 1
ATOM 751 C CA . ARG A 1 101 ? -21.430 -3.833 9.393 1.00 95.00 101 ARG A CA 1
ATOM 752 C C . ARG A 1 101 ? -19.981 -3.953 8.935 1.00 95.00 101 ARG A C 1
ATOM 754 O O . ARG A 1 101 ? -19.061 -4.020 9.749 1.00 95.00 101 ARG A O 1
ATOM 761 N N . GLU A 1 102 ? -19.787 -3.855 7.626 1.00 96.25 102 GLU A N 1
ATOM 762 C CA . GLU A 1 102 ? -18.469 -3.600 7.062 1.00 96.25 102 GLU A CA 1
ATOM 763 C C . GLU A 1 102 ? -18.128 -2.120 7.245 1.00 96.25 102 GLU A C 1
ATOM 765 O O . GLU A 1 102 ? -18.898 -1.226 6.880 1.00 96.25 102 GLU A O 1
ATOM 770 N N . VAL A 1 103 ? -16.977 -1.864 7.850 1.00 97.06 103 VAL A N 1
ATOM 771 C CA . VAL A 1 103 ? -16.383 -0.539 7.971 1.00 97.06 103 VAL A CA 1
ATOM 772 C C . VAL A 1 103 ? -15.312 -0.427 6.906 1.00 97.06 103 VAL A C 1
ATOM 774 O O . VAL A 1 103 ? -14.494 -1.329 6.763 1.00 97.06 103 VAL A O 1
ATOM 777 N N . VAL A 1 104 ? -15.329 0.674 6.158 1.00 97.88 104 VAL A N 1
ATOM 778 C CA . VAL A 1 104 ? -14.391 0.929 5.065 1.00 97.88 104 VAL A CA 1
ATOM 779 C C . VAL A 1 104 ? -13.826 2.331 5.231 1.00 97.88 104 VAL A C 1
ATOM 781 O O . VAL A 1 104 ? -14.586 3.298 5.282 1.00 97.88 104 VAL A O 1
ATOM 784 N N . HIS A 1 105 ? -12.502 2.433 5.285 1.00 98.19 105 HIS A N 1
ATOM 785 C CA . HIS A 1 105 ? -11.779 3.700 5.322 1.00 98.19 105 HIS A CA 1
ATOM 786 C C . HIS A 1 105 ? -10.835 3.823 4.123 1.00 98.19 105 HIS A C 1
ATOM 788 O O . HIS A 1 105 ? -10.206 2.830 3.748 1.00 98.19 105 HIS A O 1
ATOM 794 N N . PRO A 1 106 ? -10.695 5.014 3.516 1.00 98.25 106 PRO A N 1
ATOM 795 C CA . PRO A 1 106 ? -9.622 5.271 2.562 1.00 98.25 106 PRO A CA 1
ATOM 796 C C . PRO A 1 106 ? -8.255 5.070 3.233 1.00 98.25 106 PRO A C 1
ATOM 798 O O . PRO A 1 106 ? -8.094 5.325 4.428 1.00 98.25 106 PRO A O 1
ATOM 801 N N . LEU A 1 107 ? -7.260 4.597 2.477 1.00 98.56 107 LEU A N 1
ATOM 802 C CA . LEU A 1 107 ? -5.917 4.331 3.011 1.00 98.56 107 LEU A CA 1
ATOM 803 C C . LEU A 1 107 ? -5.278 5.586 3.632 1.00 98.56 107 LEU A C 1
ATOM 805 O O . LEU A 1 107 ? -4.524 5.513 4.600 1.00 98.56 107 LEU A O 1
ATOM 809 N N . GLU A 1 108 ? -5.621 6.744 3.088 1.00 97.44 108 GLU A N 1
ATOM 810 C CA . GLU A 1 108 ? -5.213 8.062 3.548 1.00 97.44 108 GLU A CA 1
ATOM 811 C C . GLU A 1 108 ? -5.555 8.334 5.015 1.00 97.44 108 GLU A C 1
ATOM 813 O O . GLU A 1 108 ? -4.776 8.989 5.706 1.00 97.44 108 GLU A O 1
ATOM 818 N N . ASP A 1 109 ? -6.672 7.799 5.518 1.00 97.69 109 ASP A N 1
ATOM 819 C CA . ASP A 1 109 ? -7.097 8.023 6.903 1.00 97.69 109 ASP A CA 1
ATOM 820 C C . ASP A 1 109 ? -6.134 7.389 7.916 1.00 97.69 109 ASP A C 1
ATOM 822 O O . ASP A 1 109 ? -6.126 7.779 9.085 1.00 97.69 109 ASP A O 1
ATOM 826 N N . PHE A 1 110 ? -5.313 6.423 7.497 1.00 97.94 110 PHE A N 1
ATOM 827 C CA . PHE A 1 110 ? -4.343 5.731 8.351 1.00 97.94 110 PHE A CA 1
ATOM 828 C C . PHE A 1 110 ? -3.001 6.458 8.461 1.00 97.94 110 PHE A C 1
ATOM 830 O O . PHE A 1 110 ? -2.101 5.975 9.152 1.00 97.94 110 PHE A O 1
ATOM 837 N N . ILE A 1 111 ? -2.850 7.606 7.798 1.00 96.62 111 ILE A N 1
ATOM 838 C CA . ILE A 1 111 ? -1.589 8.341 7.699 1.00 96.62 111 ILE A CA 1
ATOM 839 C C . ILE A 1 111 ? -1.857 9.812 8.016 1.00 96.62 111 ILE A C 1
ATOM 841 O O . ILE A 1 111 ? -2.774 10.412 7.466 1.00 96.62 111 ILE A O 1
ATOM 845 N N . ILE A 1 112 ? -1.052 10.402 8.895 1.00 95.00 112 ILE A N 1
ATOM 846 C CA . ILE A 1 112 ? -1.046 11.841 9.189 1.00 95.00 112 ILE A CA 1
ATOM 847 C C . ILE A 1 112 ? 0.265 12.477 8.740 1.00 95.00 112 ILE A C 1
ATOM 849 O O . ILE A 1 112 ? 1.298 11.802 8.687 1.00 95.00 112 ILE A O 1
ATOM 853 N N . THR A 1 113 ? 0.235 13.781 8.468 1.00 92.81 113 THR A N 1
ATOM 854 C CA . THR A 1 113 ? 1.446 14.562 8.188 1.00 92.81 113 THR A CA 1
ATOM 855 C C . THR A 1 113 ? 1.916 15.352 9.413 1.00 92.81 113 THR A C 1
ATOM 857 O O . THR A 1 113 ? 1.116 15.831 10.223 1.00 92.81 113 THR A O 1
ATOM 860 N N . THR A 1 114 ? 3.232 15.480 9.582 1.00 87.50 114 THR A N 1
ATOM 861 C CA . THR A 1 114 ? 3.856 16.171 10.728 1.00 87.50 114 THR A CA 1
ATOM 862 C C . THR A 1 114 ? 3.842 17.695 10.615 1.00 87.50 114 THR A C 1
ATOM 864 O O . THR A 1 114 ? 3.961 18.386 11.625 1.00 87.50 114 THR A O 1
ATOM 867 N N . ASP A 1 115 ? 3.626 18.227 9.415 1.00 83.50 115 ASP A N 1
ATOM 868 C CA . ASP A 1 115 ? 3.532 19.660 9.114 1.00 83.50 115 ASP A CA 1
ATOM 869 C C . ASP A 1 115 ? 2.158 20.284 9.439 1.00 83.50 115 ASP A C 1
ATOM 871 O O . ASP A 1 115 ? 1.943 21.476 9.214 1.00 83.50 115 ASP A O 1
ATOM 875 N N . GLY A 1 116 ? 1.247 19.506 10.037 1.00 65.06 116 GLY A N 1
ATOM 876 C CA . GLY A 1 116 ? 0.001 20.001 10.625 1.00 65.06 116 GLY A CA 1
ATOM 877 C C . GLY A 1 116 ? -1.234 19.922 9.724 1.00 65.06 116 GLY A C 1
ATOM 878 O O . GLY A 1 116 ? -2.248 20.536 10.057 1.00 65.06 116 GLY A O 1
ATOM 879 N N . ALA A 1 117 ? -1.193 19.170 8.617 1.00 64.38 117 ALA A N 1
ATOM 880 C CA . ALA A 1 117 ? -2.289 19.117 7.641 1.00 64.38 117 ALA A CA 1
ATOM 881 C C . ALA A 1 117 ? -3.400 18.083 7.938 1.00 64.38 117 ALA A C 1
ATOM 883 O O . ALA A 1 117 ? -4.382 18.020 7.200 1.00 64.38 117 ALA A O 1
ATOM 884 N N . GLY A 1 118 ? -3.303 17.314 9.029 1.00 85.50 118 GLY A N 1
ATOM 885 C CA . GLY A 1 118 ? -4.286 16.275 9.359 1.00 85.50 118 GLY A CA 1
ATOM 886 C C . GLY A 1 118 ? -3.965 14.944 8.678 1.00 85.50 118 GLY A C 1
ATOM 887 O O . GLY A 1 118 ? -2.797 14.558 8.613 1.00 85.50 118 GLY A O 1
ATOM 888 N N . THR A 1 119 ? -4.989 14.209 8.235 1.00 91.81 119 THR A N 1
ATOM 889 C CA . THR A 1 119 ? -4.794 12.972 7.465 1.00 91.81 119 THR A CA 1
ATOM 890 C C . THR A 1 119 ? -4.201 13.265 6.089 1.00 91.81 119 THR A C 1
ATOM 892 O O . THR A 1 119 ? -4.282 14.388 5.581 1.00 91.81 119 THR A O 1
ATOM 895 N N . LEU A 1 120 ? -3.585 12.253 5.478 1.00 92.69 120 LEU A N 1
ATOM 896 C CA . LEU A 1 120 ? -3.036 12.360 4.134 1.00 92.69 120 LEU A CA 1
ATOM 897 C C . LEU A 1 120 ? -4.126 12.849 3.164 1.00 92.69 120 LEU A C 1
ATOM 899 O O . LEU A 1 120 ? -5.278 12.429 3.230 1.00 92.69 120 LEU A O 1
ATOM 903 N N . LYS A 1 121 ? -3.778 13.762 2.253 1.00 91.81 121 LYS A N 1
ATOM 904 C CA . LYS A 1 121 ? -4.753 14.370 1.333 1.00 91.81 121 LYS A CA 1
ATOM 905 C C . LYS A 1 121 ? -5.509 13.288 0.534 1.00 91.81 121 LYS A C 1
ATOM 907 O O . LYS A 1 121 ? -4.830 12.444 -0.038 1.00 91.81 121 LYS A O 1
ATOM 912 N N . PRO A 1 122 ? -6.848 13.300 0.414 1.00 91.31 122 PRO A N 1
ATOM 913 C CA . PRO A 1 122 ? -7.601 12.258 -0.297 1.00 91.31 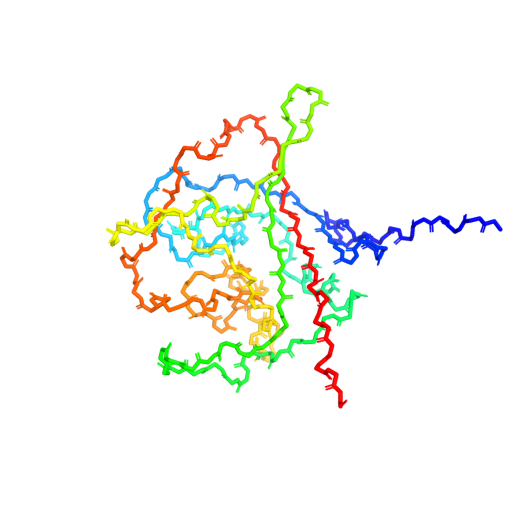122 PRO A CA 1
ATOM 914 C C . PRO A 1 122 ? -7.464 12.401 -1.821 1.00 91.31 122 PRO A C 1
ATOM 916 O O . PRO A 1 122 ? -8.204 13.147 -2.460 1.00 91.31 122 PRO A O 1
ATOM 919 N N . GLU A 1 123 ? -6.499 11.696 -2.407 1.00 91.81 123 GLU A N 1
ATOM 920 C CA . GLU A 1 123 ? -6.177 11.704 -3.837 1.00 91.81 123 GLU A CA 1
ATOM 921 C C . GLU A 1 123 ? -5.838 10.279 -4.295 1.00 91.81 123 GLU A C 1
ATOM 923 O O . GLU A 1 123 ? -5.318 9.501 -3.496 1.00 91.81 123 GLU A O 1
ATOM 928 N N . PRO A 1 124 ? -6.096 9.912 -5.563 1.00 95.94 124 PRO A N 1
ATOM 929 C CA . PRO A 1 124 ? -5.713 8.599 -6.067 1.00 95.94 124 PRO A CA 1
ATOM 930 C C . PRO A 1 124 ? -4.216 8.327 -5.900 1.00 95.94 124 PRO A C 1
ATOM 932 O O . PRO A 1 124 ? -3.387 9.222 -6.054 1.00 95.94 124 PRO A O 1
ATOM 935 N N . TRP A 1 125 ? -3.873 7.072 -5.635 1.00 97.50 125 TRP A N 1
ATOM 936 C CA . TRP A 1 125 ? -2.502 6.570 -5.697 1.00 97.50 125 TRP A CA 1
ATOM 937 C C . TRP A 1 125 ? -2.144 6.240 -7.141 1.00 97.50 125 TRP A C 1
ATOM 939 O O . TRP A 1 125 ? -3.039 6.079 -7.967 1.00 97.50 125 TRP A O 1
ATOM 949 N N . ILE A 1 126 ? -0.860 6.102 -7.462 1.00 97.00 126 ILE A N 1
ATOM 950 C CA . ILE A 1 126 ? -0.435 5.774 -8.825 1.00 97.00 126 ILE A CA 1
ATOM 951 C C . ILE A 1 126 ? 0.063 4.343 -8.886 1.00 97.00 126 ILE A C 1
ATOM 953 O O . ILE A 1 126 ? 1.105 4.016 -8.326 1.00 97.00 126 ILE A O 1
ATOM 957 N N . TYR A 1 127 ? -0.662 3.499 -9.609 1.00 97.38 127 TYR A N 1
ATOM 958 C CA . TYR A 1 127 ? -0.165 2.214 -10.067 1.00 97.38 127 TYR A CA 1
ATOM 959 C C . TYR A 1 127 ? 0.827 2.437 -11.212 1.00 97.38 127 TYR A C 1
ATOM 961 O O . TYR A 1 127 ? 0.467 2.539 -12.384 1.00 97.38 127 TYR A O 1
ATOM 969 N N . ASN A 1 128 ? 2.104 2.522 -10.855 1.00 95.38 128 ASN A N 1
ATOM 970 C CA . ASN A 1 128 ? 3.213 2.544 -11.805 1.00 95.38 128 ASN A CA 1
ATOM 971 C C . ASN A 1 128 ? 3.673 1.131 -12.185 1.00 95.38 128 ASN A C 1
ATOM 973 O O . ASN A 1 128 ? 4.328 0.952 -13.209 1.00 95.38 128 ASN A O 1
ATOM 977 N N . GLY A 1 129 ? 3.347 0.123 -11.374 1.00 94.12 129 GLY A N 1
ATOM 978 C CA . GLY A 1 129 ? 3.959 -1.197 -11.455 1.00 94.12 129 GLY A CA 1
ATOM 979 C C . GLY A 1 129 ? 5.428 -1.180 -11.024 1.00 94.12 129 GLY A C 1
ATOM 980 O O . GLY A 1 129 ? 6.073 -0.143 -10.963 1.00 94.12 129 GLY A O 1
ATOM 981 N N . SER A 1 130 ? 5.979 -2.349 -10.731 1.00 95.38 130 SER A N 1
ATOM 982 C CA . SER A 1 130 ? 7.335 -2.456 -10.191 1.00 95.38 130 SER A CA 1
ATOM 983 C C . SER A 1 130 ? 8.402 -2.370 -11.288 1.00 95.38 130 SER A C 1
ATOM 985 O O . SER A 1 130 ? 8.168 -2.773 -12.435 1.00 95.38 130 SER A O 1
ATOM 987 N N . MET A 1 131 ? 9.588 -1.875 -10.933 1.00 94.25 131 MET A N 1
ATOM 988 C CA . MET A 1 131 ? 10.778 -1.941 -11.774 1.00 94.25 131 MET A CA 1
ATOM 989 C C . MET A 1 131 ? 11.044 -3.384 -12.212 1.00 94.25 131 MET A C 1
ATOM 991 O O . MET A 1 131 ? 11.076 -4.320 -11.410 1.00 94.25 131 MET A O 1
ATOM 995 N N . ARG A 1 132 ? 11.279 -3.555 -13.513 1.00 92.38 132 ARG A N 1
ATOM 996 C CA . ARG A 1 132 ? 11.674 -4.843 -14.087 1.00 92.38 132 ARG A CA 1
ATOM 997 C C . ARG A 1 132 ? 13.163 -5.087 -13.877 1.00 92.38 132 ARG A C 1
ATOM 999 O O . ARG A 1 132 ? 13.986 -4.218 -14.156 1.00 92.38 132 ARG A O 1
ATOM 1006 N N . GLN A 1 133 ? 13.493 -6.296 -13.458 1.00 87.94 133 GLN A N 1
ATOM 1007 C CA . GLN A 1 133 ? 14.843 -6.815 -13.292 1.00 87.94 133 GLN A CA 1
ATOM 1008 C C . GLN A 1 133 ? 15.013 -8.086 -14.137 1.00 87.94 133 GLN A C 1
ATOM 1010 O O . GLN A 1 133 ? 14.062 -8.589 -14.736 1.00 87.94 133 GLN A O 1
ATOM 1015 N N . ALA A 1 134 ? 16.234 -8.621 -14.202 1.00 87.38 134 ALA A N 1
ATOM 1016 C CA . ALA A 1 134 ? 16.507 -9.849 -14.951 1.00 87.38 134 ALA A CA 1
ATOM 1017 C C . ALA A 1 134 ? 15.751 -11.073 -14.396 1.00 87.38 134 ALA A C 1
ATOM 1019 O O . ALA A 1 134 ? 15.456 -12.001 -15.146 1.00 87.38 134 ALA A O 1
ATOM 1020 N N . THR A 1 135 ? 15.447 -11.070 -13.096 1.00 85.88 135 THR A N 1
ATOM 1021 C CA . THR A 1 135 ? 14.793 -12.159 -12.357 1.00 85.88 135 THR A CA 1
ATOM 1022 C C . THR A 1 135 ? 13.274 -12.019 -12.265 1.00 85.88 135 THR A C 1
ATOM 1024 O O . THR A 1 135 ? 12.603 -12.992 -11.932 1.00 85.88 135 THR A O 1
ATOM 1027 N N . GLY A 1 136 ? 12.712 -10.854 -12.601 1.00 89.31 136 GLY A N 1
ATOM 1028 C CA . GLY A 1 136 ? 11.282 -10.586 -12.469 1.00 89.31 136 GLY A CA 1
ATOM 1029 C C . GLY A 1 136 ? 10.987 -9.134 -12.110 1.00 89.31 136 GLY A C 1
ATOM 1030 O O . GLY A 1 136 ? 11.695 -8.219 -12.531 1.00 89.31 136 GLY A O 1
ATOM 1031 N N . LEU A 1 137 ? 9.909 -8.914 -11.360 1.00 93.56 137 LEU A N 1
ATOM 1032 C CA . LEU A 1 137 ? 9.591 -7.610 -10.780 1.00 93.56 137 LEU A CA 1
ATOM 1033 C C . LEU A 1 137 ? 10.313 -7.445 -9.444 1.00 93.56 137 LEU A C 1
ATOM 1035 O O . LEU A 1 137 ? 10.237 -8.333 -8.598 1.00 93.56 137 LEU A O 1
ATOM 1039 N N . ALA A 1 138 ? 10.931 -6.286 -9.222 1.00 94.69 138 ALA A N 1
ATOM 1040 C CA . ALA A 1 138 ? 11.651 -5.996 -7.983 1.00 94.69 138 ALA A CA 1
ATOM 1041 C C . ALA A 1 138 ? 10.758 -6.131 -6.731 1.00 94.69 138 ALA A C 1
ATOM 1043 O O . ALA A 1 138 ? 11.222 -6.579 -5.688 1.00 94.69 138 ALA A O 1
ATOM 1044 N N . ALA A 1 139 ? 9.458 -5.829 -6.847 1.00 94.81 139 ALA A N 1
ATOM 1045 C CA . ALA A 1 139 ? 8.476 -5.989 -5.772 1.00 94.81 139 ALA A CA 1
ATOM 1046 C C . ALA A 1 139 ? 8.391 -7.429 -5.255 1.00 94.81 139 ALA A C 1
ATOM 1048 O O . ALA A 1 139 ? 8.132 -7.624 -4.074 1.00 94.81 139 ALA A O 1
ATOM 1049 N N . GLN A 1 140 ? 8.600 -8.430 -6.116 1.00 92.44 140 GLN A N 1
ATOM 1050 C CA . GLN A 1 140 ? 8.522 -9.837 -5.727 1.00 92.44 140 GLN A CA 1
ATOM 1051 C C . GLN A 1 140 ? 9.670 -10.230 -4.784 1.00 92.44 140 GLN A C 1
ATOM 1053 O O . GLN A 1 140 ? 9.481 -11.063 -3.904 1.00 92.44 140 GLN A O 1
ATOM 1058 N N . GLU A 1 141 ? 10.843 -9.615 -4.949 1.00 90.38 141 GLU A N 1
ATOM 1059 C CA . GLU A 1 141 ? 12.009 -9.851 -4.093 1.00 90.38 141 GLU A CA 1
ATOM 1060 C C . GLU A 1 141 ? 12.020 -8.914 -2.874 1.00 90.38 141 GLU A C 1
ATOM 1062 O O . GLU A 1 141 ? 12.241 -9.361 -1.751 1.00 90.38 141 GLU A O 1
ATOM 1067 N N . GLY A 1 142 ? 11.766 -7.617 -3.084 1.00 90.81 142 GLY A N 1
ATOM 1068 C CA . GLY A 1 142 ? 11.857 -6.580 -2.048 1.00 90.81 142 GLY A CA 1
ATOM 1069 C C . GLY A 1 142 ? 10.596 -6.401 -1.196 1.00 90.81 142 GLY A C 1
ATOM 1070 O O . GLY A 1 142 ? 10.655 -5.805 -0.119 1.00 90.81 142 GLY A O 1
ATOM 1071 N N . GLY A 1 143 ? 9.447 -6.901 -1.655 1.00 95.56 143 GLY A N 1
ATOM 1072 C CA . GLY A 1 143 ? 8.191 -6.866 -0.908 1.00 95.56 143 GLY A CA 1
ATOM 1073 C C . GLY A 1 143 ? 7.481 -5.509 -0.858 1.00 95.56 143 GLY A C 1
ATOM 1074 O O . GLY A 1 143 ? 6.503 -5.372 -0.123 1.00 95.56 143 GLY A O 1
ATOM 1075 N N . SER A 1 144 ? 7.946 -4.500 -1.601 1.00 95.88 144 SER A N 1
ATOM 1076 C CA . SER A 1 144 ? 7.310 -3.177 -1.674 1.00 95.88 144 SER A CA 1
ATOM 1077 C C . SER A 1 144 ? 6.011 -3.235 -2.493 1.00 95.88 144 SER A C 1
ATOM 1079 O O . SER A 1 144 ? 6.047 -3.500 -3.696 1.00 95.88 144 SER A O 1
ATOM 1081 N N . ILE A 1 145 ? 4.854 -2.947 -1.880 1.00 98.19 145 ILE A N 1
ATOM 1082 C CA . ILE A 1 145 ? 3.557 -2.923 -2.588 1.00 98.19 145 ILE A CA 1
ATOM 1083 C C . ILE A 1 145 ? 3.048 -1.488 -2.744 1.00 98.19 145 ILE A C 1
ATOM 1085 O O . ILE A 1 145 ? 2.885 -1.033 -3.876 1.00 98.19 145 ILE A O 1
ATOM 1089 N N . VAL A 1 146 ? 2.819 -0.772 -1.637 1.00 98.31 146 VAL A N 1
ATOM 1090 C CA . VAL A 1 146 ? 2.324 0.617 -1.644 1.00 98.31 146 VAL A CA 1
ATOM 1091 C C . VAL A 1 146 ? 3.296 1.512 -0.883 1.00 98.31 146 VAL A C 1
ATOM 1093 O O . VAL A 1 146 ? 3.388 1.417 0.344 1.00 98.31 146 VAL A O 1
ATOM 1096 N N . ALA A 1 147 ? 4.002 2.387 -1.594 1.00 96.69 147 ALA A N 1
ATOM 1097 C CA . ALA A 1 147 ? 5.028 3.258 -1.029 1.00 96.69 147 ALA A CA 1
ATOM 1098 C C . ALA A 1 147 ? 4.534 4.704 -0.845 1.00 96.69 147 ALA A C 1
ATOM 1100 O O . ALA A 1 147 ? 3.861 5.265 -1.718 1.00 96.69 147 ALA A O 1
ATOM 1101 N N . LEU A 1 148 ? 4.856 5.304 0.307 1.00 94.31 148 LEU A N 1
ATOM 1102 C CA . LEU A 1 148 ? 4.663 6.736 0.573 1.00 94.31 148 LEU A CA 1
ATOM 1103 C C . LEU A 1 148 ? 5.831 7.553 0.062 1.00 94.31 148 LEU A C 1
ATOM 1105 O O . LEU A 1 148 ? 5.605 8.637 -0.482 1.00 94.31 148 LEU A O 1
ATOM 1109 N N . GLN A 1 149 ? 7.043 7.040 0.260 1.00 91.69 149 GLN A N 1
ATOM 1110 C CA . GLN A 1 149 ? 8.221 7.554 -0.411 1.00 91.69 149 GLN A CA 1
ATOM 1111 C C . GLN A 1 149 ? 8.321 6.974 -1.814 1.00 91.69 149 GLN A C 1
ATOM 1113 O O . GLN A 1 149 ? 7.856 5.866 -2.067 1.00 91.69 149 GLN A O 1
ATOM 1118 N N . LEU A 1 150 ? 8.890 7.740 -2.743 1.00 91.00 150 LEU A N 1
ATOM 1119 C CA . LEU A 1 150 ? 9.009 7.283 -4.122 1.00 91.00 150 LEU A CA 1
ATOM 1120 C C . LEU A 1 150 ? 9.961 6.078 -4.197 1.00 91.00 150 LEU A C 1
ATOM 1122 O O . LEU A 1 150 ? 11.161 6.227 -3.980 1.00 91.00 150 LEU A O 1
ATOM 1126 N N . ASP A 1 151 ? 9.427 4.908 -4.544 1.00 92.75 151 ASP A N 1
ATOM 1127 C CA . ASP A 1 151 ? 10.171 3.652 -4.656 1.00 92.75 151 ASP A CA 1
ATOM 1128 C C . ASP A 1 151 ? 9.899 2.999 -6.020 1.00 92.75 151 ASP A C 1
ATOM 1130 O O . ASP A 1 151 ? 8.765 2.643 -6.355 1.00 92.75 151 ASP A O 1
ATOM 1134 N N . ALA A 1 152 ? 10.959 2.822 -6.814 1.00 93.25 152 ALA A N 1
ATOM 1135 C CA . ALA A 1 152 ? 10.894 2.135 -8.103 1.00 93.25 152 ALA A CA 1
ATOM 1136 C C . ALA A 1 152 ? 10.556 0.648 -7.961 1.00 93.25 152 ALA A C 1
ATOM 1138 O O . ALA A 1 152 ? 10.024 0.043 -8.893 1.00 93.25 152 ALA A O 1
ATOM 1139 N N . GLU A 1 153 ? 10.854 0.049 -6.811 1.00 94.12 153 GLU A N 1
ATOM 1140 C CA . GLU A 1 153 ? 10.540 -1.347 -6.542 1.00 94.12 153 GLU A CA 1
ATOM 1141 C C . GLU A 1 153 ? 9.050 -1.535 -6.246 1.00 94.12 153 GLU A C 1
ATOM 1143 O O . GLU A 1 153 ? 8.516 -2.601 -6.542 1.00 94.12 153 GLU A O 1
ATOM 1148 N N . ALA A 1 154 ? 8.359 -0.510 -5.738 1.00 96.38 154 ALA A N 1
ATOM 1149 C CA . ALA A 1 154 ? 6.954 -0.594 -5.359 1.00 96.38 154 ALA A CA 1
ATOM 1150 C C . ALA A 1 154 ? 5.999 -0.681 -6.560 1.00 96.38 154 ALA A C 1
ATOM 1152 O O . ALA A 1 154 ? 6.195 -0.051 -7.603 1.00 96.38 154 ALA A O 1
ATOM 1153 N N . LEU A 1 155 ? 4.909 -1.438 -6.392 1.00 97.62 155 LEU A N 1
ATOM 1154 C CA . LEU A 1 155 ? 3.842 -1.537 -7.394 1.00 97.62 155 LEU A CA 1
ATOM 1155 C C . LEU A 1 155 ? 3.028 -0.244 -7.514 1.00 97.62 155 LEU A C 1
ATOM 1157 O O . LEU A 1 155 ? 2.560 0.085 -8.608 1.00 97.62 155 LEU A O 1
ATOM 1161 N N . ILE A 1 156 ? 2.817 0.442 -6.392 1.00 98.12 156 ILE A N 1
ATOM 1162 C CA . ILE A 1 156 ? 1.976 1.630 -6.282 1.00 98.12 156 ILE A CA 1
ATOM 1163 C C . ILE A 1 156 ? 2.719 2.690 -5.468 1.00 98.12 156 ILE A C 1
ATOM 1165 O O . ILE A 1 156 ? 3.234 2.403 -4.388 1.00 98.12 156 ILE A O 1
ATOM 1169 N N . ASN A 1 157 ? 2.727 3.925 -5.960 1.00 96.69 157 ASN A N 1
ATOM 1170 C CA . ASN A 1 157 ? 3.412 5.052 -5.340 1.00 96.69 157 ASN A CA 1
ATOM 1171 C C . ASN A 1 157 ? 2.456 6.200 -4.992 1.00 96.69 157 ASN A C 1
ATOM 1173 O O . ASN A 1 157 ? 1.449 6.447 -5.664 1.00 96.69 157 ASN A O 1
ATOM 1177 N N . ASN A 1 158 ? 2.810 6.934 -3.941 1.00 95.19 158 ASN A N 1
ATOM 1178 C CA . ASN A 1 158 ? 2.161 8.174 -3.537 1.00 95.19 158 ASN A CA 1
ATOM 1179 C C . ASN A 1 158 ? 2.509 9.322 -4.509 1.00 95.19 158 ASN A C 1
ATOM 1181 O O . ASN A 1 158 ? 3.680 9.694 -4.604 1.00 95.19 158 ASN A O 1
ATOM 1185 N N . PRO A 1 159 ? 1.533 9.944 -5.200 1.00 92.69 159 PRO A N 1
ATOM 1186 C CA . PRO A 1 159 ? 1.815 11.051 -6.118 1.00 92.69 159 PRO A CA 1
ATOM 1187 C C . PRO A 1 159 ? 1.991 12.402 -5.424 1.00 92.69 159 PRO A C 1
ATOM 1189 O O . PRO A 1 159 ? 2.362 13.383 -6.071 1.00 92.69 159 PRO A O 1
ATOM 1192 N N . ARG A 1 160 ? 1.686 12.493 -4.127 1.00 91.06 160 ARG A N 1
ATOM 1193 C CA . ARG A 1 160 ? 1.582 13.776 -3.431 1.00 91.06 160 ARG A CA 1
ATOM 1194 C C . ARG A 1 160 ? 2.946 14.481 -3.341 1.00 91.06 160 ARG A C 1
ATOM 1196 O O . ARG A 1 160 ? 3.995 13.823 -3.299 1.00 91.06 160 ARG A O 1
ATOM 1203 N N . PRO A 1 161 ? 2.962 15.825 -3.295 1.00 84.75 161 PRO A N 1
ATOM 1204 C CA . PRO A 1 161 ? 4.154 16.578 -2.918 1.00 84.75 161 PRO A CA 1
ATOM 1205 C C . PRO A 1 161 ? 4.645 16.171 -1.522 1.00 84.75 161 PRO A C 1
ATOM 1207 O O . PRO A 1 161 ? 3.853 15.766 -0.677 1.00 84.75 161 PRO A O 1
ATOM 1210 N N . GLY A 1 162 ? 5.951 16.285 -1.274 1.00 83.12 162 GLY A N 1
ATOM 1211 C CA . GLY A 1 162 ? 6.543 15.956 0.030 1.00 83.12 162 GLY A CA 1
ATOM 1212 C C . GLY A 1 162 ? 6.917 14.483 0.224 1.00 83.12 162 GLY A C 1
ATOM 1213 O O . GLY A 1 162 ? 7.558 14.161 1.215 1.00 83.12 162 GLY A O 1
ATOM 1214 N N . ARG A 1 163 ? 6.636 13.603 -0.748 1.00 84.50 163 ARG A N 1
ATOM 1215 C CA . ARG A 1 163 ? 7.029 12.175 -0.748 1.00 84.50 163 ARG A CA 1
ATOM 1216 C C . ARG A 1 163 ? 8.538 11.883 -0.637 1.00 84.50 163 ARG A C 1
ATOM 1218 O O . ARG A 1 163 ? 8.914 10.732 -0.520 1.00 84.50 163 ARG A O 1
ATOM 1225 N N . PHE A 1 164 ? 9.400 12.895 -0.690 1.00 83.69 164 PHE A N 1
ATOM 1226 C CA . PHE A 1 164 ? 10.855 12.756 -0.509 1.00 83.69 164 PHE A CA 1
ATOM 1227 C C . PHE A 1 164 ? 11.323 13.162 0.894 1.00 83.69 164 PHE A C 1
ATOM 1229 O O . PHE A 1 164 ? 12.517 13.146 1.165 1.00 83.69 164 PHE A O 1
ATOM 1236 N N . ASN A 1 165 ? 10.397 13.593 1.755 1.00 86.12 165 ASN A N 1
ATOM 1237 C CA . ASN A 1 165 ? 10.662 13.885 3.154 1.00 86.12 165 ASN A CA 1
ATOM 1238 C C . ASN A 1 165 ? 10.279 12.654 3.988 1.00 86.12 165 ASN A C 1
ATOM 1240 O O . ASN A 1 165 ? 9.093 12.344 4.139 1.00 86.12 165 ASN A O 1
ATOM 1244 N N . ASP A 1 166 ? 11.289 11.970 4.508 1.00 83.31 166 ASP A N 1
ATOM 1245 C CA . ASP A 1 166 ? 11.183 10.776 5.348 1.00 83.31 166 ASP A CA 1
ATOM 1246 C C . ASP A 1 166 ? 10.556 11.060 6.723 1.00 83.31 166 ASP A C 1
ATOM 1248 O O . ASP A 1 166 ? 9.914 10.193 7.314 1.00 83.31 166 ASP A O 1
ATOM 1252 N N . GLU A 1 167 ? 10.610 12.307 7.191 1.00 88.06 167 GLU A N 1
ATOM 1253 C CA . GLU A 1 167 ? 10.003 12.740 8.454 1.00 88.06 167 GLU A CA 1
ATOM 1254 C C . GLU A 1 167 ? 8.536 13.204 8.317 1.00 88.06 167 GLU A C 1
ATOM 1256 O O . GLU A 1 167 ? 7.886 13.556 9.312 1.00 88.06 167 GLU A O 1
ATOM 1261 N N . LEU A 1 168 ? 7.986 13.243 7.096 1.00 90.69 168 LEU A N 1
ATOM 1262 C CA . LEU A 1 168 ? 6.673 13.848 6.849 1.00 90.69 168 LEU A CA 1
ATOM 1263 C C . LEU A 1 168 ? 5.508 12.979 7.329 1.00 90.69 168 LEU A C 1
ATOM 1265 O O . LEU A 1 168 ? 4.539 13.502 7.880 1.00 90.69 168 LEU A O 1
ATOM 1269 N N . HIS A 1 169 ? 5.569 11.670 7.095 1.00 94.56 169 HIS A N 1
ATOM 1270 C CA . HIS A 1 169 ? 4.416 10.784 7.241 1.00 94.56 169 HIS 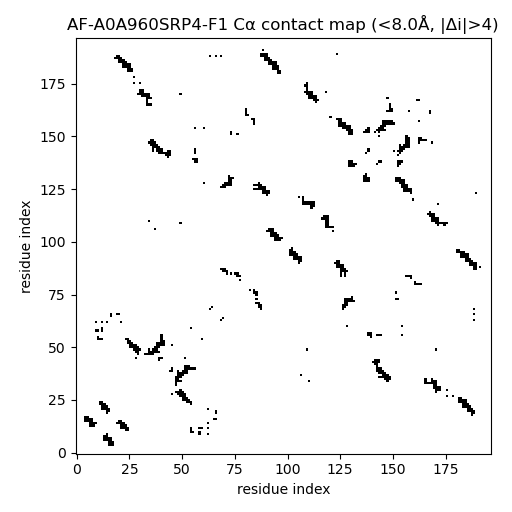A CA 1
ATOM 1271 C C . HIS A 1 169 ? 4.508 9.950 8.514 1.00 94.56 169 HIS A C 1
ATOM 1273 O O . HIS A 1 169 ? 5.546 9.368 8.828 1.00 94.56 169 HIS A O 1
ATOM 1279 N N . ARG A 1 170 ? 3.395 9.851 9.244 1.00 95.50 170 ARG A N 1
ATOM 1280 C CA . ARG A 1 170 ? 3.280 9.008 10.440 1.00 95.50 170 ARG A CA 1
ATOM 1281 C C . ARG A 1 170 ? 1.971 8.241 10.448 1.00 95.50 170 ARG A C 1
ATOM 1283 O O . ARG A 1 170 ? 0.990 8.670 9.847 1.00 95.50 170 ARG A O 1
ATOM 1290 N N . VAL A 1 171 ? 1.934 7.128 11.175 1.00 96.56 171 VAL A N 1
ATOM 1291 C CA . VAL A 1 171 ? 0.693 6.366 11.369 1.00 96.56 171 VAL A CA 1
ATOM 1292 C C . VAL A 1 171 ? -0.339 7.212 12.106 1.00 96.56 171 VAL A C 1
ATOM 1294 O O . VAL A 1 171 ? -0.010 7.877 13.090 1.00 96.56 171 VAL A O 1
ATOM 1297 N N . ASN A 1 172 ? -1.593 7.134 11.665 1.00 97.06 172 ASN A N 1
ATOM 1298 C CA . ASN A 1 172 ? -2.744 7.651 12.386 1.00 97.06 172 ASN A CA 1
ATOM 1299 C C . ASN A 1 172 ? -3.318 6.580 13.338 1.00 97.06 172 ASN A C 1
ATOM 1301 O O . ASN A 1 172 ? -4.101 5.729 12.903 1.00 97.06 172 ASN A O 1
ATOM 1305 N N . PRO A 1 173 ? -2.993 6.605 14.643 1.00 95.38 173 PRO A N 1
ATOM 1306 C CA . PRO A 1 173 ? -3.507 5.612 15.583 1.00 95.38 173 PRO A CA 1
ATOM 1307 C C . PRO A 1 173 ? -5.025 5.698 15.785 1.00 95.38 173 PRO A C 1
ATOM 1309 O O . PRO A 1 173 ? -5.616 4.725 16.245 1.00 95.38 173 PRO A O 1
ATOM 1312 N N . ALA A 1 174 ? -5.655 6.837 15.468 1.00 95.19 174 ALA A N 1
ATOM 1313 C CA . ALA A 1 174 ? -7.081 7.054 15.708 1.00 95.19 174 ALA A CA 1
ATOM 1314 C C . ALA A 1 174 ? -7.988 6.260 14.751 1.00 95.19 174 ALA A C 1
ATOM 1316 O O . ALA A 1 174 ? -9.137 6.000 15.094 1.00 95.19 174 ALA A O 1
ATOM 1317 N N . THR A 1 175 ? -7.474 5.870 13.581 1.00 95.81 175 THR A N 1
ATOM 1318 C CA . THR A 1 175 ? -8.230 5.129 12.553 1.00 95.81 175 THR A CA 1
ATOM 1319 C C . THR A 1 175 ? -8.016 3.617 12.655 1.00 95.81 175 THR A C 1
ATOM 1321 O O . THR A 1 175 ? -8.810 2.836 12.139 1.00 95.81 175 THR A O 1
ATOM 1324 N N . LEU A 1 176 ? -6.938 3.170 13.309 1.00 96.31 176 LEU A N 1
ATOM 1325 C CA . LEU A 1 176 ? -6.596 1.751 13.356 1.00 96.31 176 LEU A CA 1
ATOM 1326 C C . LEU A 1 176 ? -7.575 0.960 14.237 1.00 96.31 176 LEU A C 1
ATOM 1328 O O . LEU A 1 176 ? -7.694 1.269 15.430 1.00 96.31 176 LEU A O 1
ATOM 1332 N N . PRO A 1 177 ? -8.191 -0.121 13.721 1.00 95.31 177 PRO A N 1
ATOM 1333 C CA . PRO A 1 177 ? -9.019 -0.989 14.544 1.00 95.31 177 PRO A CA 1
ATOM 1334 C C . PRO A 1 177 ? -8.176 -1.758 15.580 1.00 95.31 177 PRO A C 1
ATOM 1336 O O . PRO A 1 177 ? -6.937 -1.713 15.546 1.00 95.31 177 PRO A O 1
ATOM 1339 N N . PRO A 1 178 ? -8.814 -2.458 16.534 1.00 93.19 178 PRO A N 1
ATOM 1340 C CA . PRO A 1 178 ? -8.117 -3.385 17.426 1.00 93.19 178 PRO A CA 1
ATOM 1341 C C . PRO A 1 178 ? -7.450 -4.545 16.660 1.00 93.19 178 PRO A C 1
ATOM 1343 O O . PRO A 1 178 ? -7.860 -4.881 15.552 1.00 93.19 178 PRO A O 1
ATOM 1346 N N . ASP A 1 179 ? -6.438 -5.178 17.262 1.00 89.50 179 ASP A N 1
ATOM 1347 C CA . ASP A 1 179 ? -5.624 -6.221 16.604 1.00 89.50 179 ASP A CA 1
ATOM 1348 C C . ASP A 1 179 ? -6.377 -7.547 16.363 1.00 89.50 179 ASP A C 1
ATOM 1350 O O . ASP A 1 179 ? -5.892 -8.413 15.642 1.00 89.50 179 ASP A O 1
ATOM 1354 N N . ASP A 1 180 ? -7.561 -7.722 16.959 1.00 89.69 180 ASP A N 1
ATOM 1355 C CA . ASP A 1 180 ? -8.409 -8.909 16.789 1.00 89.69 180 ASP A CA 1
ATOM 1356 C C . ASP A 1 180 ? -9.254 -8.878 15.505 1.00 89.69 180 ASP A C 1
ATOM 1358 O O . ASP A 1 180 ? -10.049 -9.789 15.259 1.00 89.69 180 ASP A O 1
ATOM 1362 N N . ARG A 1 181 ? -9.110 -7.823 14.696 1.00 92.88 181 ARG A N 1
ATOM 1363 C CA . ARG A 1 181 ? -9.861 -7.644 13.456 1.00 92.88 181 ARG A CA 1
ATOM 1364 C C . ARG A 1 181 ? -9.109 -8.215 12.27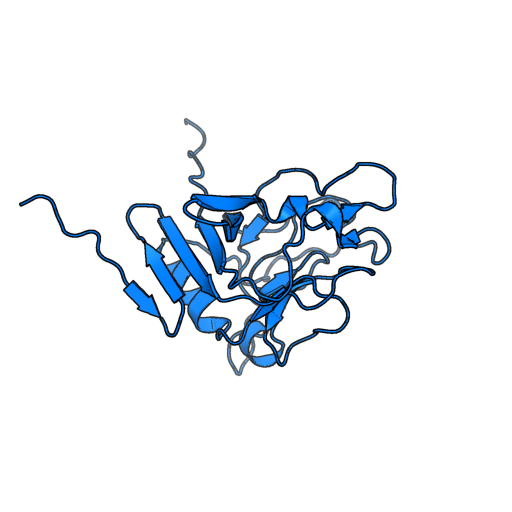4 1.00 92.88 181 ARG A C 1
ATOM 1366 O O . ARG A 1 181 ? -7.935 -7.939 12.069 1.00 92.88 181 ARG A O 1
ATOM 1373 N N . GLU A 1 182 ? -9.838 -8.962 11.458 1.00 95.06 182 GLU A N 1
ATOM 1374 C CA . GLU A 1 182 ? -9.388 -9.354 10.132 1.00 95.06 182 GLU A CA 1
ATOM 1375 C C . GLU A 1 182 ? -9.588 -8.171 9.180 1.00 95.06 182 GLU A C 1
ATOM 1377 O O . GLU A 1 182 ? -10.718 -7.727 8.950 1.00 95.06 182 GLU A O 1
ATOM 1382 N N . LEU A 1 183 ? -8.482 -7.629 8.669 1.00 98.25 183 LEU A N 1
ATOM 1383 C CA . LEU A 1 183 ? -8.494 -6.495 7.755 1.00 98.25 183 LEU A CA 1
ATOM 1384 C C . LEU A 1 183 ? -8.288 -6.968 6.320 1.00 98.25 183 LEU A C 1
ATOM 1386 O O . LEU A 1 183 ? -7.499 -7.872 6.050 1.00 98.25 183 LEU A O 1
ATOM 1390 N N . HIS A 1 184 ? -8.933 -6.275 5.394 1.00 98.62 184 HIS A N 1
ATOM 1391 C CA . HIS A 1 184 ? -8.723 -6.432 3.965 1.00 98.62 184 HIS A CA 1
ATOM 1392 C C . HIS A 1 184 ? -8.298 -5.103 3.355 1.00 98.62 184 HIS A C 1
ATOM 1394 O O . HIS A 1 184 ? -8.899 -4.067 3.640 1.00 98.62 184 HIS A O 1
ATOM 1400 N N . MET A 1 185 ? -7.304 -5.131 2.473 1.00 98.75 185 MET A N 1
ATOM 1401 C CA . MET A 1 185 ? -7.071 -4.024 1.553 1.00 98.75 185 MET A CA 1
ATOM 1402 C C . MET A 1 185 ? -7.924 -4.231 0.308 1.00 98.75 185 MET A C 1
ATOM 1404 O O . MET A 1 185 ? -7.996 -5.340 -0.217 1.00 98.75 185 MET A O 1
ATOM 1408 N N . ILE A 1 186 ? -8.555 -3.161 -0.163 1.00 98.75 186 ILE A N 1
ATOM 1409 C CA . ILE A 1 186 ? -9.330 -3.109 -1.398 1.00 98.75 186 ILE A CA 1
ATOM 1410 C C . ILE A 1 186 ? -8.643 -2.113 -2.324 1.00 98.75 186 ILE A C 1
ATOM 1412 O O . ILE A 1 186 ? -8.435 -0.961 -1.943 1.00 98.75 186 ILE A O 1
ATOM 1416 N N . ILE A 1 187 ? -8.316 -2.539 -3.540 1.00 98.62 187 ILE A N 1
ATOM 1417 C CA . ILE A 1 187 ? -7.716 -1.682 -4.564 1.00 98.62 187 ILE A CA 1
ATOM 1418 C C . ILE A 1 187 ? -8.661 -1.641 -5.757 1.00 98.62 187 ILE A C 1
ATOM 1420 O O . ILE A 1 187 ? -9.061 -2.682 -6.279 1.00 98.62 187 ILE A O 1
ATOM 1424 N N . ARG A 1 188 ? -9.020 -0.431 -6.187 1.00 97.94 188 ARG A N 1
ATOM 1425 C CA . ARG A 1 188 ? -9.897 -0.182 -7.333 1.00 97.94 188 ARG A CA 1
ATOM 1426 C C . ARG A 1 188 ? -9.170 0.645 -8.380 1.00 97.94 188 ARG A C 1
ATOM 1428 O O . ARG A 1 188 ? -8.608 1.693 -8.062 1.00 97.94 188 ARG A O 1
ATOM 1435 N N . LEU A 1 189 ? -9.219 0.201 -9.630 1.00 95.00 189 LEU A N 1
ATOM 1436 C CA . LEU A 1 189 ? -8.678 0.965 -10.749 1.00 95.00 189 LEU A CA 1
ATOM 1437 C C . LEU A 1 189 ? -9.607 2.147 -11.048 1.00 95.00 189 LEU A C 1
ATOM 1439 O O . LEU A 1 18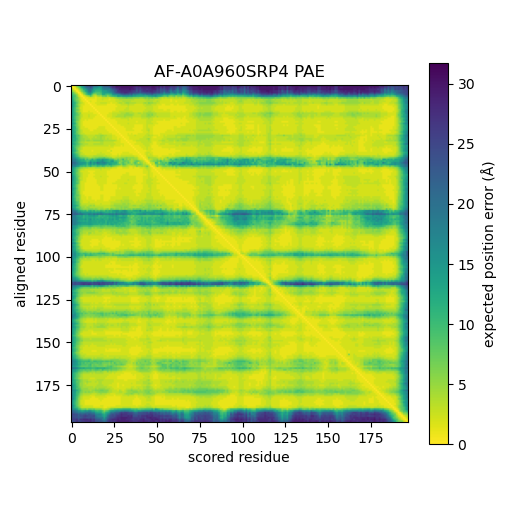9 ? -10.808 1.959 -11.266 1.00 95.00 189 LEU A O 1
ATOM 1443 N N . SER A 1 190 ? -9.077 3.371 -11.027 1.00 87.19 190 SER A N 1
ATOM 1444 C CA . SER A 1 190 ? -9.907 4.555 -11.251 1.00 87.19 190 SER A CA 1
ATOM 1445 C C . SER A 1 190 ? -10.375 4.592 -12.700 1.00 87.19 190 SER A C 1
ATOM 1447 O O . SER A 1 190 ? -9.656 4.227 -13.630 1.00 87.19 190 SER A O 1
ATOM 1449 N N . ILE A 1 191 ? -11.607 5.042 -12.921 1.00 71.62 191 ILE A N 1
ATOM 1450 C CA . ILE A 1 191 ? -12.080 5.303 -14.276 1.00 71.62 191 ILE A CA 1
ATOM 1451 C C . ILE A 1 191 ? -11.528 6.668 -14.674 1.00 71.62 191 ILE A C 1
ATOM 1453 O O . ILE A 1 191 ? -12.119 7.701 -14.355 1.00 71.62 191 ILE A O 1
ATOM 1457 N N . THR A 1 192 ? -10.392 6.686 -15.364 1.00 55.09 192 THR A N 1
ATOM 1458 C CA . THR A 1 192 ? -9.957 7.888 -16.072 1.00 55.09 192 THR A CA 1
ATOM 1459 C C . THR A 1 192 ? -10.996 8.144 -17.159 1.00 55.09 192 THR A C 1
ATOM 1461 O O . THR A 1 192 ? -11.050 7.444 -18.168 1.00 55.09 192 THR A O 1
ATOM 1464 N N . THR A 1 193 ? -11.901 9.100 -16.934 1.00 39.97 193 THR A N 1
ATOM 1465 C CA . THR A 1 193 ? -12.744 9.595 -18.026 1.00 39.97 193 THR A CA 1
ATOM 1466 C C . THR A 1 193 ? -11.781 10.240 -19.019 1.00 39.97 193 THR A C 1
ATOM 1468 O O . THR A 1 193 ? -11.101 11.190 -18.621 1.00 39.97 193 THR A O 1
ATOM 1471 N N . PRO A 1 194 ? -11.654 9.745 -20.265 1.00 34.06 194 PRO A N 1
ATOM 1472 C CA . PRO A 1 194 ? -10.774 10.391 -21.223 1.00 34.06 194 PRO A CA 1
ATOM 1473 C C . PRO A 1 194 ? -11.220 11.851 -21.381 1.00 34.06 194 PRO A C 1
ATOM 1475 O O . PRO A 1 194 ? -12.430 12.122 -21.341 1.00 34.06 194 PRO A O 1
ATOM 1478 N N . PRO A 1 195 ? -10.286 12.808 -21.529 1.00 33.88 195 PRO A N 1
ATOM 1479 C CA . PRO A 1 195 ? -10.663 14.182 -21.817 1.00 33.88 195 PRO A CA 1
ATOM 1480 C C . PRO A 1 195 ? -11.558 14.170 -23.059 1.00 33.88 195 PRO A C 1
ATOM 1482 O O . PRO A 1 195 ? -11.216 13.557 -24.071 1.00 33.88 195 PRO A O 1
ATOM 1485 N N . ARG A 1 196 ? -12.743 14.788 -22.962 1.00 35.91 196 ARG A N 1
ATOM 1486 C CA . ARG A 1 196 ? -13.608 14.969 -24.132 1.00 35.91 196 ARG A CA 1
ATOM 1487 C C . ARG A 1 196 ? -12.798 15.734 -25.179 1.00 35.91 196 ARG A C 1
ATOM 1489 O O . ARG A 1 196 ? -12.328 16.831 -24.886 1.00 35.91 196 ARG A O 1
ATOM 1496 N N . SER A 1 197 ? -12.622 15.106 -26.341 1.00 52.19 197 SER A N 1
ATOM 1497 C CA . SER A 1 197 ? -12.074 15.706 -27.561 1.00 52.19 197 SER A CA 1
ATOM 1498 C C . SER A 1 197 ? -12.816 16.973 -27.955 1.00 52.19 197 SER A C 1
ATOM 1500 O O . SER A 1 197 ? -14.066 16.941 -27.825 1.00 52.19 197 SER A O 1
#

pLDDT: mean 89.76, std 13.34, range [33.88, 98.75]

Sequence (197 aa):
APGQAETVVLGDVVVDAADRSFRFPITINQRSGPVEYALVTDTGKTHESVFRTAVDPMHVHVALLLLGGEPSYATQLSADPLEAVPGEPVIISVAWQEAEREVVHPLEDFIITTDGAGTLKPEPWIYNGSMRQATGLAAQEGGSIVALQLDAEALINNPRPGRFNDELHRVNPATLPPDDRELHMIIRLSITTPPRS

Nearest PDB structures (foldseek):
  6z64-assembly1_A  TM=2.001E-01  e=3.391E+00  Listeria monocytogenes EGD-e
  2vr3-assembly1_A  TM=1.581E-01  e=3.391E+00  Staphylococcus aureus

Mean predicted aligned error: 5.51 Å

Solvent-accessible surface area (backbone atoms only — not comparable to full-atom values): 10695 Å² total; per-residue (Å²): 126,88,73,76,83,67,68,47,73,42,87,75,34,44,31,35,65,88,77,30,29,33,35,31,65,38,43,84,60,46,68,60,54,59,34,45,24,54,30,25,22,77,84,22,74,57,92,30,17,40,26,28,23,88,62,56,51,59,42,59,51,49,50,41,46,76,61,70,52,61,59,51,34,42,76,66,71,66,90,52,78,85,59,73,66,58,44,36,49,24,45,50,30,40,34,34,73,55,92,94,40,80,45,77,44,55,53,37,57,44,26,26,41,70,91,70,75,48,51,41,79,93,65,63,34,24,34,13,29,27,24,73,51,100,91,43,47,37,16,67,75,50,19,37,39,30,23,39,30,84,48,51,37,15,30,24,32,46,61,58,78,65,32,85,46,75,79,37,32,24,42,28,54,90,63,56,74,68,91,90,58,71,32,29,42,35,45,28,63,53,84,77,73,72,80,82,129